Protein AF-A0A1H4KM93-F1 (afdb_monomer_lite)

Foldseek 3Di:
DFDDDDPPDLDDLVNLVVLLVCVVVDPLVVSCVVSVHDSVVSVQSNVQCVVPNSVSSTDDDPDDPDDPPDDDPVLLVQLVCCCQPLVDQLVVSQVVCVVVVRHDDSVNSCVSCVVVVSNDSCVRCVVPDDSDDDDDDDQDDWQAEKEKEKDKAFDADPVGHCVRVPPDDDDPVVVVVVVCVVVVDDRAIWIWIWIATPPPRDIDIDTDRDLALVRVLVVVVVVQVVSVVVVRNHHAEYHYPPPPNCEQSNQQAHAQALYEYAPPCNVDPARENNLYEQELYADANPPHVNHHCHNYHYDPNYYDDDPVND

Sequence (310 aa):
MLPVPHRNAPLTVEGRRRLIERCKTRPIAHVTAETGISRACASKWVNRHRRHGEPGLLDRSGAPHRQPTATLCEVVARIGELRRERRWSAARIAFELAADGVPIFRRTVTRHLAALGLNRRKFIDPIGERNREPRKIHARRPGHMVHVDVKKVGRIPDGGGRRAHGRGRGSNQAKAADRAKARGAKAGYGYLYSAVDGHTRLACTEALPDEKAETAIGFVNRAKAFFAAHGITRIERIVTDNGACYRRSFFEETNLTDVLLIDADVKLARPSFRSADLHGADLRGARLSGARLAGAKVDAKTKGLPDAAR

Structure (mmCIF, N/CA/C/O backbone):
data_AF-A0A1H4KM93-F1
#
_entry.id   AF-A0A1H4KM93-F1
#
loop_
_atom_site.group_PDB
_atom_site.id
_atom_site.type_symbol
_atom_site.label_atom_id
_atom_site.label_alt_id
_atom_site.label_comp_id
_atom_site.label_asym_id
_atom_site.label_entity_id
_atom_site.label_seq_id
_atom_site.pdbx_PDB_ins_code
_atom_site.Cartn_x
_atom_site.Cartn_y
_atom_site.Cartn_z
_atom_site.occupancy
_atom_site.B_iso_or_equiv
_atom_site.auth_seq_id
_atom_site.auth_comp_id
_atom_site.auth_asym_id
_atom_site.auth_atom_id
_atom_site.pdbx_PDB_model_num
ATOM 1 N N . MET A 1 1 ? 13.365 1.951 -29.703 1.00 39.91 1 MET A N 1
ATOM 2 C CA . MET A 1 1 ? 14.385 2.851 -29.123 1.00 39.91 1 MET A CA 1
ATOM 3 C C . MET A 1 1 ? 15.741 2.228 -29.419 1.00 39.91 1 MET A C 1
ATOM 5 O O . MET A 1 1 ? 15.994 1.134 -28.929 1.00 39.91 1 MET A O 1
ATOM 9 N N . LEU A 1 2 ? 16.535 2.821 -30.316 1.00 47.03 2 LEU A N 1
ATOM 10 C CA . LEU A 1 2 ? 17.883 2.318 -30.610 1.00 47.03 2 LEU A CA 1
ATOM 11 C C . LEU A 1 2 ? 18.746 2.463 -29.338 1.00 47.03 2 LEU A C 1
ATOM 13 O O . LEU A 1 2 ? 18.595 3.475 -28.648 1.00 47.03 2 LEU A O 1
ATOM 17 N N . PRO A 1 3 ? 19.592 1.479 -28.982 1.00 56.00 3 PRO A N 1
ATOM 18 C CA . PRO A 1 3 ? 20.485 1.593 -27.833 1.00 56.00 3 PRO A CA 1
ATOM 19 C C . PRO A 1 3 ? 21.348 2.848 -27.976 1.00 56.00 3 PRO A C 1
ATOM 21 O O . PRO A 1 3 ? 21.990 3.041 -29.006 1.00 56.00 3 PRO A O 1
ATOM 24 N N . VAL A 1 4 ? 21.346 3.717 -26.965 1.00 57.62 4 VAL A N 1
ATOM 25 C CA . VAL A 1 4 ? 22.242 4.877 -26.948 1.00 57.62 4 VAL A CA 1
ATOM 26 C C . VAL A 1 4 ? 23.624 4.355 -26.549 1.00 57.62 4 VAL A C 1
ATOM 28 O O . VAL A 1 4 ? 23.745 3.773 -25.466 1.00 57.62 4 VAL A O 1
ATOM 3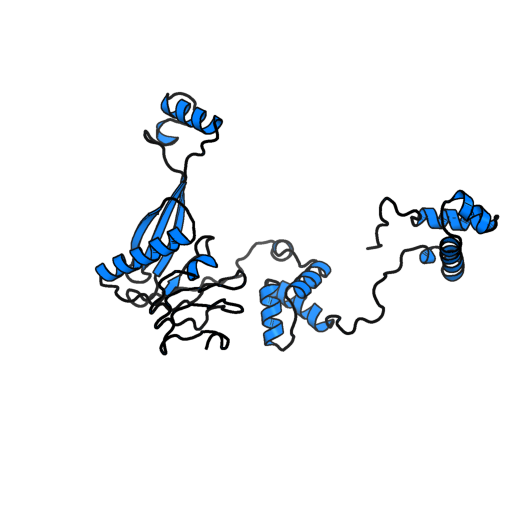1 N N . PRO A 1 5 ? 24.659 4.496 -27.395 1.00 63.53 5 PRO A N 1
ATOM 32 C CA . PRO A 1 5 ? 25.998 4.059 -27.033 1.00 63.53 5 PRO A CA 1
ATOM 33 C C . PRO A 1 5 ? 26.480 4.835 -25.800 1.00 63.53 5 PRO A C 1
ATOM 35 O O . PRO A 1 5 ? 26.224 6.031 -25.661 1.00 63.53 5 PRO A O 1
ATOM 38 N N . HIS A 1 6 ? 27.165 4.147 -24.884 1.00 63.84 6 HIS A N 1
ATOM 39 C CA . HIS A 1 6 ? 27.757 4.780 -23.704 1.00 63.84 6 HIS A CA 1
ATOM 40 C C . HIS A 1 6 ? 28.719 5.904 -24.129 1.00 63.84 6 HIS A C 1
ATOM 42 O O . HIS A 1 6 ? 29.378 5.786 -25.160 1.00 63.84 6 HIS A O 1
ATOM 48 N N . ARG A 1 7 ? 28.851 6.968 -23.325 1.00 59.00 7 ARG A N 1
ATOM 49 C CA . ARG A 1 7 ? 29.684 8.151 -23.638 1.00 59.00 7 ARG A CA 1
ATOM 50 C C . ARG A 1 7 ? 31.132 7.805 -24.020 1.00 59.00 7 ARG A C 1
ATOM 52 O O . ARG A 1 7 ? 31.731 8.497 -24.830 1.00 59.00 7 ARG A O 1
ATOM 59 N N . ASN A 1 8 ? 31.654 6.714 -23.462 1.00 62.91 8 ASN A N 1
ATOM 60 C CA . ASN A 1 8 ? 33.017 6.220 -23.694 1.00 62.91 8 ASN A CA 1
ATOM 61 C C . ASN A 1 8 ? 33.082 5.071 -24.717 1.00 62.91 8 ASN A C 1
ATOM 63 O O . ASN A 1 8 ? 34.086 4.367 -24.778 1.00 62.91 8 ASN A O 1
ATOM 67 N N . ALA A 1 9 ? 32.008 4.798 -25.464 1.00 68.94 9 ALA A N 1
ATOM 68 C CA . ALA A 1 9 ? 32.033 3.766 -26.490 1.00 68.94 9 ALA A CA 1
ATOM 69 C C . ALA A 1 9 ? 32.957 4.225 -27.637 1.00 68.94 9 ALA A C 1
ATOM 71 O O . ALA A 1 9 ? 32.645 5.222 -28.288 1.00 68.94 9 ALA A O 1
ATOM 72 N N . PRO A 1 10 ? 34.051 3.500 -27.938 1.00 68.25 10 PRO A N 1
ATOM 73 C CA . PRO A 1 10 ? 35.028 3.916 -28.952 1.00 68.25 10 PRO A CA 1
ATOM 74 C C . PRO A 1 10 ? 34.446 3.959 -30.375 1.00 68.25 10 PRO A C 1
ATOM 76 O O . PRO A 1 10 ? 35.027 4.561 -31.271 1.00 68.25 10 PRO A O 1
ATOM 79 N N . LEU A 1 11 ? 33.282 3.336 -30.595 1.00 80.56 11 LEU A N 1
ATOM 80 C CA . LEU A 1 11 ? 32.586 3.300 -31.877 1.00 80.56 11 LEU A CA 1
ATOM 81 C C . LEU A 1 11 ? 31.095 3.619 -31.719 1.00 80.56 11 LEU A C 1
ATOM 83 O O . LEU A 1 11 ? 30.268 2.719 -31.522 1.00 80.56 11 LEU A O 1
ATOM 87 N N . THR A 1 12 ? 30.751 4.897 -31.886 1.00 86.50 12 THR A N 1
ATOM 88 C CA . THR A 1 12 ? 29.385 5.332 -32.221 1.00 86.50 12 THR A CA 1
ATOM 89 C C . THR A 1 12 ? 29.011 4.873 -33.637 1.00 86.50 12 THR A C 1
ATOM 91 O O . THR A 1 12 ? 29.875 4.426 -34.392 1.00 86.50 12 THR A O 1
ATOM 94 N N . VAL A 1 13 ? 27.736 4.981 -34.028 1.00 87.81 13 VAL A N 1
ATOM 95 C CA . VAL A 1 13 ? 27.302 4.667 -35.408 1.00 87.81 13 VAL A CA 1
ATOM 96 C C . VAL A 1 13 ? 28.123 5.459 -36.432 1.00 87.81 13 VAL A C 1
ATOM 98 O O . VAL A 1 13 ? 28.647 4.885 -37.382 1.00 87.81 13 VAL A O 1
ATOM 101 N N . GLU A 1 14 ? 28.345 6.744 -36.164 1.00 87.06 14 GLU A N 1
ATOM 102 C CA . GLU A 1 14 ? 29.182 7.613 -36.994 1.00 87.06 14 GLU A CA 1
ATOM 103 C C . GLU A 1 14 ? 30.662 7.193 -36.983 1.00 87.06 14 GLU A C 1
ATOM 105 O O . GLU A 1 14 ? 31.312 7.139 -38.026 1.00 87.06 14 GLU A O 1
ATOM 110 N N . GLY A 1 15 ? 31.201 6.799 -35.824 1.00 88.88 15 GLY A N 1
ATOM 111 C CA . GLY A 1 15 ? 32.553 6.239 -3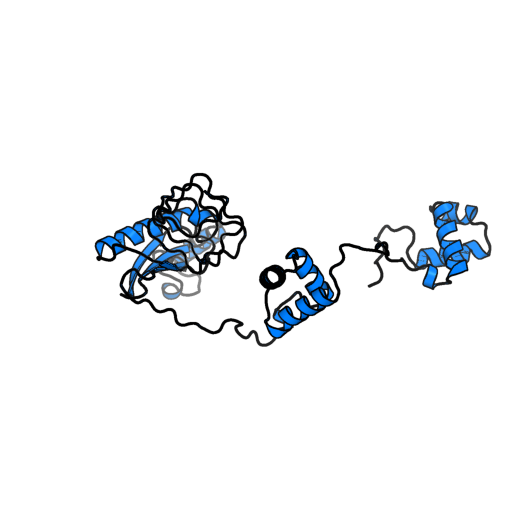5.735 1.00 88.88 15 GLY A CA 1
ATOM 112 C C . GLY A 1 15 ? 32.724 4.975 -36.585 1.00 88.88 15 GLY A C 1
ATOM 113 O O . GLY A 1 15 ? 33.750 4.800 -37.243 1.00 88.88 15 GLY A O 1
ATOM 114 N N . ARG A 1 16 ? 31.696 4.117 -36.641 1.00 91.69 16 ARG A N 1
ATOM 115 C CA . ARG A 1 16 ? 31.686 2.921 -37.500 1.00 91.69 16 ARG A CA 1
ATOM 116 C C . ARG A 1 16 ? 31.654 3.310 -38.974 1.00 91.69 16 ARG A C 1
ATOM 118 O O . ARG A 1 16 ? 32.409 2.732 -39.743 1.00 91.69 16 ARG A O 1
ATOM 125 N N . ARG A 1 17 ? 30.855 4.308 -39.363 1.00 91.81 17 ARG A N 1
ATOM 126 C CA . ARG A 1 17 ? 30.804 4.816 -40.744 1.00 91.81 17 ARG A CA 1
ATOM 127 C C . ARG A 1 17 ? 32.172 5.327 -41.206 1.00 91.81 17 ARG A C 1
ATOM 129 O O . ARG A 1 17 ? 32.672 4.899 -42.241 1.00 91.81 17 ARG A O 1
ATOM 136 N N . ARG A 1 18 ? 32.843 6.144 -40.388 1.00 91.62 18 ARG A N 1
ATOM 137 C CA . ARG A 1 18 ? 34.204 6.645 -40.670 1.00 91.62 18 ARG A CA 1
ATOM 138 C C . ARG A 1 18 ? 35.236 5.524 -40.784 1.00 91.62 18 ARG A C 1
ATOM 140 O O . ARG A 1 18 ? 36.116 5.587 -41.639 1.00 91.62 18 ARG A O 1
ATOM 147 N N . LEU A 1 19 ? 35.123 4.494 -39.944 1.00 92.38 19 LEU A N 1
ATOM 148 C CA . LEU A 1 19 ? 35.944 3.287 -40.039 1.00 92.38 19 LEU A CA 1
ATOM 149 C C . LEU A 1 19 ? 35.734 2.569 -41.383 1.00 92.38 19 LEU A C 1
ATOM 151 O O . LEU A 1 19 ? 36.715 2.156 -41.998 1.00 92.38 19 LEU A O 1
ATOM 155 N N . ILE A 1 20 ? 34.486 2.434 -41.852 1.00 93.94 20 ILE A N 1
ATOM 156 C CA . ILE A 1 20 ? 34.183 1.834 -43.161 1.00 93.94 20 ILE A CA 1
ATOM 157 C C . ILE A 1 20 ? 34.801 2.650 -44.295 1.00 93.94 20 ILE A C 1
ATOM 159 O O . ILE A 1 20 ? 35.483 2.068 -45.135 1.00 93.94 20 ILE A O 1
ATOM 163 N N . GLU A 1 21 ? 34.611 3.971 -44.300 1.00 93.62 21 GLU A N 1
ATOM 164 C CA . GLU A 1 21 ? 35.154 4.848 -45.346 1.00 93.62 21 GLU A CA 1
ATOM 165 C C . GLU A 1 21 ? 36.681 4.758 -45.436 1.00 93.62 21 GLU A C 1
ATOM 167 O O . GLU A 1 21 ? 37.228 4.569 -46.520 1.00 93.62 21 GLU A O 1
ATOM 172 N N . ARG A 1 22 ? 37.383 4.790 -44.296 1.00 92.81 22 ARG A N 1
ATOM 173 C CA . ARG A 1 22 ? 38.850 4.647 -44.263 1.00 92.81 22 ARG A CA 1
ATOM 174 C C . ARG A 1 22 ? 39.322 3.283 -44.770 1.00 92.81 22 ARG A C 1
ATOM 176 O O . ARG A 1 22 ? 40.360 3.200 -45.420 1.00 92.81 22 ARG A O 1
ATOM 183 N N . CYS A 1 23 ? 38.562 2.223 -44.502 1.00 92.50 23 CYS A N 1
ATOM 184 C CA . CYS A 1 23 ? 38.868 0.869 -44.963 1.00 92.50 23 CYS A CA 1
ATOM 185 C C . CYS A 1 23 ? 38.580 0.637 -46.461 1.00 92.50 23 CYS A C 1
ATOM 187 O O . CYS A 1 23 ? 38.871 -0.453 -46.951 1.00 92.50 23 CYS A O 1
ATOM 189 N N . LYS A 1 24 ? 38.010 1.608 -47.197 1.00 91.12 24 LYS A N 1
ATOM 190 C CA . LYS A 1 24 ? 37.830 1.497 -48.659 1.00 91.12 24 LYS A CA 1
ATOM 191 C C . LYS A 1 24 ? 39.148 1.623 -49.416 1.00 91.12 24 LYS A C 1
ATOM 193 O O . LYS A 1 24 ? 39.346 0.932 -50.406 1.00 91.12 24 LYS A O 1
ATOM 198 N N . THR A 1 25 ? 40.033 2.499 -48.949 1.00 91.31 25 THR A N 1
ATOM 199 C CA . THR A 1 25 ? 41.296 2.832 -49.628 1.00 91.31 25 THR A CA 1
ATOM 200 C C . THR A 1 25 ? 42.526 2.337 -48.874 1.00 91.31 25 THR A C 1
ATOM 202 O O . THR A 1 25 ? 43.631 2.377 -49.409 1.00 91.31 25 THR A O 1
ATOM 205 N N . ARG A 1 26 ? 42.364 1.874 -47.627 1.00 91.44 26 ARG A N 1
ATOM 206 C CA . ARG A 1 26 ? 43.472 1.491 -46.743 1.00 91.44 26 ARG A CA 1
ATOM 207 C C . ARG A 1 26 ? 43.231 0.117 -46.110 1.00 91.44 26 ARG A C 1
ATOM 209 O O . ARG A 1 26 ? 42.092 -0.197 -45.756 1.00 91.44 26 ARG A O 1
ATOM 216 N N . PRO A 1 27 ? 44.283 -0.692 -45.887 1.00 92.19 27 PRO A N 1
ATOM 217 C CA . PRO A 1 27 ? 44.156 -1.960 -45.175 1.00 92.19 27 PRO A CA 1
ATOM 218 C C . PRO A 1 27 ? 43.621 -1.782 -43.748 1.00 92.19 27 PRO A C 1
ATOM 220 O O . PRO A 1 27 ? 44.032 -0.868 -43.029 1.00 92.19 27 PRO A O 1
ATOM 223 N N . ILE A 1 28 ? 42.770 -2.715 -43.299 1.00 90.44 28 ILE A N 1
ATOM 224 C CA . ILE A 1 28 ? 42.141 -2.695 -41.961 1.00 90.44 28 ILE A CA 1
ATOM 225 C C . ILE A 1 28 ? 43.187 -2.556 -40.843 1.00 90.44 28 ILE A C 1
ATOM 227 O O . ILE A 1 28 ? 42.942 -1.845 -39.873 1.00 90.44 28 ILE A O 1
ATOM 231 N N . ALA A 1 29 ? 44.358 -3.187 -40.990 1.00 89.19 29 ALA A N 1
ATOM 232 C CA . ALA A 1 29 ? 45.438 -3.138 -40.004 1.00 89.19 29 ALA A CA 1
ATOM 233 C C . ALA A 1 29 ? 45.940 -1.706 -39.732 1.00 89.19 29 ALA A C 1
ATOM 235 O O . ALA A 1 29 ? 46.105 -1.328 -38.572 1.00 89.19 29 ALA A O 1
ATOM 236 N N . HIS A 1 30 ? 46.113 -0.893 -40.780 1.00 91.00 30 HIS A N 1
ATOM 237 C CA . HIS A 1 30 ? 46.566 0.496 -40.644 1.00 91.00 30 HIS A CA 1
ATOM 238 C C . HIS A 1 30 ? 45.493 1.356 -39.976 1.00 91.00 30 HIS A C 1
ATOM 240 O O . HIS A 1 30 ? 45.776 2.100 -39.042 1.00 91.00 30 HIS A O 1
ATOM 246 N N . VAL A 1 31 ? 44.235 1.185 -40.389 1.00 90.69 31 VAL A N 1
ATOM 247 C CA . VAL A 1 31 ? 43.116 1.936 -39.807 1.00 90.69 31 VAL A CA 1
ATOM 248 C C . VAL A 1 31 ? 42.933 1.593 -38.324 1.00 90.69 31 VAL A C 1
ATOM 250 O O . VAL A 1 31 ? 42.659 2.479 -37.516 1.00 90.69 31 VAL A O 1
ATOM 253 N N . THR A 1 32 ? 43.125 0.331 -37.928 1.00 89.94 32 THR A N 1
ATOM 254 C CA . THR A 1 32 ? 43.017 -0.094 -36.521 1.00 89.94 32 THR A CA 1
ATOM 255 C C . THR A 1 32 ? 44.126 0.456 -35.628 1.00 89.94 32 THR A C 1
ATOM 257 O O . THR A 1 32 ? 43.850 0.782 -34.475 1.00 89.94 32 THR A O 1
ATOM 260 N N . ALA A 1 33 ? 45.344 0.610 -36.159 1.00 86.12 33 ALA A N 1
ATOM 261 C CA . ALA A 1 33 ? 46.473 1.176 -35.422 1.00 86.12 33 ALA A CA 1
ATOM 262 C C . ALA A 1 33 ? 46.248 2.659 -35.074 1.00 86.12 33 ALA A C 1
ATOM 264 O O . ALA A 1 33 ? 46.569 3.088 -33.972 1.00 86.12 33 ALA A O 1
ATOM 265 N N . GLU A 1 34 ? 45.622 3.422 -35.974 1.00 86.19 34 GLU A N 1
ATOM 266 C CA . GLU A 1 34 ? 45.324 4.850 -35.769 1.00 86.19 34 GLU A CA 1
ATOM 267 C C . GLU A 1 34 ? 44.100 5.108 -34.887 1.00 86.19 34 GLU A C 1
ATOM 269 O O . GLU A 1 34 ? 43.996 6.147 -34.242 1.00 86.19 34 GLU A O 1
ATOM 274 N N . THR A 1 35 ? 43.125 4.197 -34.910 1.00 81.00 35 THR A N 1
ATOM 275 C CA . THR A 1 35 ? 41.808 4.414 -34.286 1.00 81.00 35 THR A CA 1
ATOM 276 C C . THR A 1 35 ? 41.668 3.771 -32.908 1.00 81.00 35 THR A C 1
ATOM 278 O O . THR A 1 35 ? 40.629 3.933 -32.272 1.00 81.00 35 THR A O 1
ATOM 281 N N . GLY A 1 36 ? 42.691 3.051 -32.433 1.00 84.62 36 GLY A N 1
ATOM 282 C CA . GLY A 1 36 ? 42.690 2.425 -31.106 1.00 84.62 36 GLY A CA 1
ATOM 283 C C . GLY A 1 36 ? 41.677 1.281 -30.961 1.00 84.62 36 GLY A C 1
ATOM 284 O O . GLY A 1 36 ? 41.192 1.014 -29.863 1.00 84.62 36 GLY A O 1
ATOM 285 N N . ILE A 1 37 ? 41.318 0.615 -32.064 1.00 88.12 37 ILE A N 1
ATOM 286 C CA . ILE A 1 37 ? 40.313 -0.459 -32.101 1.00 88.12 37 ILE A CA 1
ATOM 287 C C . ILE A 1 37 ? 40.981 -1.769 -32.517 1.00 88.12 37 ILE A C 1
ATOM 289 O O . ILE A 1 37 ? 41.842 -1.790 -33.389 1.00 88.12 37 ILE A O 1
ATOM 293 N N . SER A 1 38 ? 40.558 -2.899 -31.946 1.00 90.25 38 SER A N 1
ATOM 294 C CA . SER A 1 38 ? 41.105 -4.202 -32.335 1.00 90.25 38 SER A CA 1
ATOM 295 C C . SER A 1 38 ? 40.767 -4.577 -33.787 1.00 90.25 38 SER A C 1
ATOM 297 O O . SER A 1 38 ? 39.662 -4.324 -34.280 1.00 90.25 38 SER A O 1
ATOM 299 N N . ARG A 1 39 ? 41.690 -5.280 -34.461 1.00 92.00 39 ARG A N 1
ATOM 300 C CA . ARG A 1 39 ? 41.488 -5.807 -35.828 1.00 92.00 39 ARG A CA 1
ATOM 301 C C . ARG A 1 39 ? 40.222 -6.656 -35.961 1.00 92.00 39 ARG A C 1
ATOM 303 O O . ARG A 1 39 ? 39.494 -6.521 -36.942 1.00 92.00 39 ARG A O 1
ATOM 310 N N . ALA A 1 40 ? 39.922 -7.482 -34.958 1.00 92.62 40 ALA A N 1
ATOM 311 C CA . ALA A 1 40 ? 38.713 -8.302 -34.926 1.00 92.62 40 ALA A CA 1
ATOM 312 C C . ALA A 1 40 ? 37.430 -7.451 -34.879 1.00 92.62 40 ALA A C 1
ATOM 314 O O . ALA A 1 40 ? 36.470 -7.734 -35.598 1.00 92.62 40 ALA A O 1
ATOM 315 N N . CYS A 1 41 ? 37.421 -6.376 -34.083 1.00 90.62 41 CYS A N 1
ATOM 316 C CA . CYS A 1 41 ? 36.289 -5.453 -34.009 1.00 90.62 41 CYS A CA 1
ATOM 317 C C . CYS A 1 41 ? 36.088 -4.708 -35.337 1.00 90.62 41 CYS A C 1
ATOM 319 O O . CYS A 1 41 ? 34.964 -4.641 -35.838 1.00 90.62 41 CYS A O 1
ATOM 321 N N . ALA A 1 42 ? 37.168 -4.221 -35.957 1.00 92.12 42 ALA A N 1
ATOM 322 C CA . ALA A 1 42 ? 37.079 -3.558 -37.255 1.00 92.12 42 ALA A CA 1
ATOM 323 C C . ALA A 1 42 ? 36.602 -4.505 -38.366 1.00 92.12 42 ALA A C 1
ATOM 325 O O . ALA A 1 42 ? 35.676 -4.171 -39.104 1.00 92.12 42 ALA A O 1
ATOM 326 N N . SER A 1 43 ? 37.154 -5.720 -38.426 1.00 94.25 43 SER A N 1
ATOM 327 C CA . SER A 1 43 ? 36.730 -6.760 -39.371 1.00 94.25 43 SER A CA 1
ATOM 328 C C . SER A 1 43 ? 35.244 -7.105 -39.221 1.00 94.25 43 SER A C 1
ATOM 330 O O . SER A 1 43 ? 34.516 -7.166 -40.214 1.00 94.25 43 SER A O 1
ATOM 332 N N . LYS A 1 44 ? 34.745 -7.236 -37.981 1.00 93.44 44 LYS A N 1
ATOM 333 C CA . LYS A 1 44 ? 33.315 -7.445 -37.700 1.00 93.44 44 LYS A CA 1
ATOM 334 C C . LYS A 1 44 ? 32.449 -6.357 -38.337 1.00 93.44 44 LYS A C 1
ATOM 336 O O . LYS A 1 44 ? 31.467 -6.686 -39.000 1.00 93.44 44 LYS A O 1
ATOM 341 N N . TRP A 1 45 ? 32.783 -5.082 -38.138 1.00 93.50 45 TRP A N 1
ATOM 342 C CA . TRP A 1 45 ? 31.986 -3.970 -38.666 1.00 93.50 45 TRP A CA 1
ATOM 343 C C . TRP A 1 45 ? 32.085 -3.844 -40.186 1.00 93.50 45 TRP A C 1
ATOM 345 O O . TRP A 1 45 ? 31.050 -3.684 -40.831 1.00 93.50 45 TRP A O 1
ATOM 355 N N . VAL A 1 46 ? 33.277 -4.016 -40.766 1.00 93.81 46 VAL A N 1
ATOM 356 C CA . VAL A 1 46 ? 33.477 -4.022 -42.226 1.00 93.81 46 VAL A CA 1
ATOM 357 C C . VAL A 1 46 ? 32.670 -5.132 -42.892 1.00 93.81 46 VAL A C 1
ATOM 359 O O . VAL A 1 46 ? 31.913 -4.867 -43.824 1.00 93.81 46 VAL A O 1
ATOM 362 N N . ASN A 1 47 ? 32.749 -6.362 -42.384 1.00 94.31 47 ASN A N 1
ATOM 363 C CA . ASN A 1 47 ? 31.987 -7.484 -42.934 1.00 94.31 47 ASN A CA 1
ATOM 364 C C . ASN A 1 47 ? 30.477 -7.293 -42.773 1.00 94.31 47 ASN A C 1
ATOM 366 O O . ASN A 1 47 ? 29.700 -7.656 -43.655 1.00 94.31 47 ASN A O 1
ATOM 370 N N . ARG A 1 48 ? 30.042 -6.692 -41.663 1.00 93.44 48 ARG A N 1
ATOM 371 C CA . ARG A 1 48 ? 28.627 -6.411 -41.422 1.00 93.44 48 ARG A CA 1
ATOM 372 C C . ARG A 1 48 ? 28.086 -5.322 -42.347 1.00 93.44 48 ARG A C 1
ATOM 374 O O . ARG A 1 48 ? 26.974 -5.482 -42.840 1.00 93.44 48 ARG A O 1
ATOM 381 N N . HIS A 1 49 ? 28.869 -4.277 -42.619 1.00 94.25 49 HIS A N 1
ATOM 382 C CA . HIS A 1 49 ? 28.536 -3.262 -43.618 1.00 94.25 49 HIS A CA 1
ATOM 383 C C . HIS A 1 49 ? 28.489 -3.860 -45.028 1.00 94.25 49 HIS A C 1
ATOM 385 O O . HIS A 1 49 ? 27.526 -3.645 -45.748 1.00 94.25 49 HIS A O 1
ATOM 391 N N . ARG A 1 50 ? 29.465 -4.697 -45.407 1.00 93.81 50 ARG A N 1
ATOM 392 C CA . ARG A 1 50 ? 29.453 -5.392 -46.709 1.00 93.81 50 ARG A CA 1
ATOM 393 C C . ARG A 1 50 ? 28.189 -6.231 -46.923 1.00 93.81 50 ARG A C 1
ATOM 395 O O . ARG A 1 50 ? 27.678 -6.277 -48.030 1.00 93.81 50 ARG A O 1
ATOM 402 N N . ARG A 1 51 ? 27.676 -6.880 -45.870 1.00 95.50 51 ARG A N 1
ATOM 403 C CA . ARG A 1 51 ? 26.473 -7.730 -45.946 1.00 95.50 51 ARG A CA 1
ATOM 404 C C . ARG A 1 51 ? 25.148 -6.969 -45.873 1.00 95.50 51 ARG A C 1
ATOM 406 O O . ARG A 1 51 ? 24.144 -7.485 -46.346 1.00 95.50 51 ARG A O 1
ATOM 413 N N . HIS A 1 52 ? 25.106 -5.818 -45.204 1.00 93.62 52 HIS A N 1
ATOM 414 C CA . HIS A 1 52 ? 23.841 -5.172 -44.823 1.00 93.62 52 HIS A CA 1
ATOM 415 C C . HIS A 1 52 ? 23.805 -3.653 -45.051 1.00 93.62 52 HIS A C 1
ATOM 417 O O . HIS A 1 52 ? 22.850 -3.012 -44.620 1.00 93.62 52 HIS A O 1
ATOM 423 N N . GLY A 1 53 ? 24.836 -3.069 -45.662 1.00 92.44 53 GLY A N 1
ATOM 424 C CA . GLY A 1 53 ? 24.985 -1.626 -45.855 1.00 92.44 53 GLY A CA 1
ATOM 425 C C . GLY A 1 53 ? 25.001 -0.831 -44.545 1.00 92.44 53 GLY A C 1
ATOM 426 O O . GLY A 1 53 ? 25.352 -1.346 -43.478 1.00 92.44 53 GLY A O 1
ATOM 427 N N . GLU A 1 54 ? 24.569 0.427 -44.626 1.00 90.19 54 GLU A N 1
ATOM 428 C CA . GLU A 1 54 ? 24.407 1.346 -43.489 1.00 90.19 54 GLU A CA 1
ATOM 429 C C . GLU A 1 54 ? 23.551 0.769 -42.336 1.00 90.19 54 GLU A C 1
ATOM 431 O O . GLU A 1 54 ? 23.983 0.857 -41.182 1.00 90.19 54 GLU A O 1
ATOM 436 N N . PRO A 1 55 ? 22.415 0.067 -42.573 1.00 90.19 55 PRO A N 1
ATOM 437 C CA . PRO A 1 55 ? 21.672 -0.617 -41.504 1.00 90.19 55 PRO A CA 1
ATOM 438 C C . PRO A 1 55 ? 22.506 -1.627 -40.700 1.00 90.19 55 PRO A C 1
ATOM 440 O O . PRO A 1 55 ? 22.235 -1.890 -39.525 1.00 90.19 55 PRO A O 1
ATOM 443 N N . GLY A 1 56 ? 23.553 -2.191 -41.310 1.00 88.50 56 GLY A N 1
ATOM 444 C CA . GLY A 1 56 ? 24.502 -3.084 -40.653 1.00 88.50 56 GLY A CA 1
ATOM 445 C C . GLY A 1 56 ? 25.302 -2.426 -39.527 1.00 88.50 56 GLY A C 1
ATOM 446 O O . GLY A 1 56 ? 25.765 -3.133 -38.628 1.00 88.50 56 GLY A O 1
ATOM 447 N N . LEU A 1 57 ? 25.440 -1.099 -39.537 1.00 90.50 57 LEU A N 1
ATOM 448 C CA . LEU A 1 57 ? 26.208 -0.341 -38.547 1.00 90.50 57 LEU A CA 1
ATOM 449 C C . LEU A 1 57 ? 25.425 -0.054 -37.264 1.00 90.50 57 LEU A C 1
ATOM 451 O O . LEU A 1 57 ? 26.032 0.299 -36.252 1.00 90.50 57 LEU A O 1
ATOM 455 N N . LEU A 1 58 ? 24.105 -0.254 -37.267 1.00 89.12 58 LEU A N 1
ATOM 456 C CA . LEU A 1 58 ? 23.267 -0.095 -36.082 1.00 89.12 58 LEU A CA 1
ATOM 457 C C . LEU A 1 58 ? 23.496 -1.230 -35.073 1.00 89.12 58 LEU A C 1
ATOM 459 O O . LEU A 1 58 ? 23.774 -2.389 -35.423 1.00 89.12 58 LEU A O 1
ATOM 463 N N . ASP A 1 59 ? 23.355 -0.909 -33.789 1.00 83.00 59 ASP A N 1
ATOM 464 C CA . ASP A 1 59 ? 23.343 -1.929 -32.745 1.00 83.00 59 ASP A CA 1
ATOM 465 C C . ASP A 1 59 ? 22.119 -2.830 -32.917 1.00 83.00 59 ASP A C 1
ATOM 467 O O . ASP A 1 59 ? 20.981 -2.373 -33.013 1.00 83.00 59 ASP A O 1
ATOM 471 N N . ARG A 1 60 ? 22.372 -4.139 -32.983 1.00 80.12 60 ARG A N 1
ATOM 472 C CA . ARG A 1 60 ? 21.316 -5.146 -32.890 1.00 80.12 60 ARG A CA 1
ATOM 473 C C . ARG A 1 60 ? 20.981 -5.341 -31.422 1.00 80.12 60 ARG A C 1
ATOM 475 O O . ARG A 1 60 ? 21.855 -5.238 -30.562 1.00 80.12 60 ARG A O 1
ATOM 482 N N . SER A 1 61 ? 19.723 -5.663 -31.150 1.00 74.75 61 SER A N 1
ATOM 483 C CA . SER A 1 61 ? 19.334 -6.125 -29.825 1.00 74.75 61 SER A CA 1
ATOM 484 C C . SER A 1 61 ? 20.180 -7.343 -29.448 1.00 74.75 61 SER A C 1
ATOM 486 O O . SER A 1 61 ? 20.262 -8.296 -30.218 1.00 74.75 61 SER A O 1
ATOM 488 N N . GLY A 1 62 ? 20.801 -7.311 -28.269 1.00 74.12 62 GLY A N 1
ATOM 489 C CA . GLY A 1 62 ? 21.426 -8.490 -27.665 1.00 74.12 62 GLY A CA 1
ATOM 490 C C . GLY A 1 62 ? 20.407 -9.439 -27.027 1.00 74.12 62 GLY A C 1
ATOM 491 O O . GLY A 1 62 ? 20.799 -10.379 -26.343 1.00 74.12 62 GLY A O 1
ATOM 492 N N . ALA A 1 63 ? 19.104 -9.173 -27.184 1.00 76.88 63 ALA A N 1
ATOM 493 C CA . ALA A 1 63 ? 18.069 -10.034 -26.641 1.00 76.88 63 ALA A CA 1
ATOM 494 C C . ALA A 1 63 ? 18.109 -11.414 -27.327 1.00 76.88 63 ALA A C 1
ATOM 496 O O . ALA A 1 63 ? 18.186 -11.477 -28.555 1.00 76.88 63 ALA A O 1
ATOM 497 N N . PRO A 1 64 ? 18.017 -12.511 -26.557 1.00 80.62 64 PRO A N 1
ATOM 498 C CA . PRO A 1 64 ? 17.902 -13.854 -27.109 1.00 80.62 64 PRO A CA 1
ATOM 499 C C . PRO A 1 64 ? 16.757 -13.955 -28.122 1.00 80.62 64 PRO A C 1
ATOM 501 O O . PRO A 1 64 ? 15.654 -13.484 -27.843 1.00 80.62 64 PRO A O 1
ATOM 504 N N . HIS A 1 65 ? 17.000 -14.621 -29.256 1.00 77.12 65 HIS A N 1
ATOM 505 C CA . HIS A 1 65 ? 15.971 -14.889 -30.272 1.00 77.12 65 HIS A CA 1
ATOM 506 C C . HIS A 1 65 ? 14.813 -15.740 -29.732 1.00 77.12 65 HIS A C 1
ATOM 508 O O . HIS A 1 65 ? 13.685 -15.608 -30.198 1.00 77.12 65 HIS A O 1
ATOM 514 N N . ARG A 1 66 ? 15.078 -16.595 -28.736 1.00 77.94 66 ARG A N 1
ATOM 515 C CA . ARG A 1 66 ? 14.077 -17.432 -28.072 1.00 77.94 66 ARG A CA 1
ATOM 516 C C . ARG A 1 66 ? 14.113 -17.176 -26.570 1.00 77.94 66 ARG A C 1
ATOM 518 O O . ARG A 1 66 ? 15.165 -17.283 -25.946 1.00 77.94 66 ARG A O 1
ATOM 525 N N . GLN A 1 67 ? 12.958 -16.856 -25.996 1.00 80.94 67 GLN A N 1
ATOM 526 C CA . GLN A 1 67 ? 12.776 -16.667 -24.556 1.00 80.94 67 GLN A CA 1
ATOM 527 C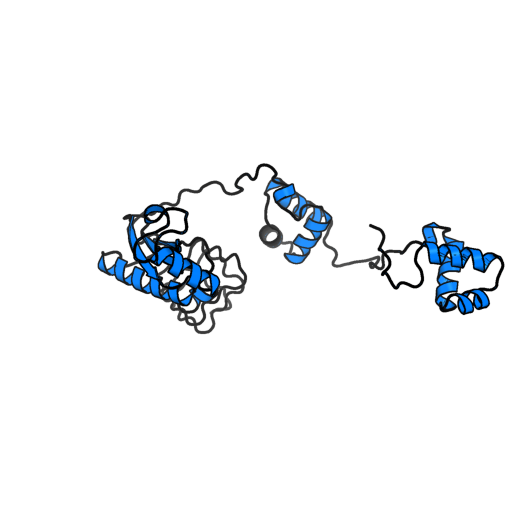 C . GLN A 1 67 ? 11.619 -17.558 -24.089 1.00 80.94 67 GLN A C 1
ATOM 529 O O . GLN A 1 67 ? 10.477 -17.109 -24.091 1.00 80.94 67 GLN A O 1
ATOM 534 N N . PRO A 1 68 ? 11.883 -18.824 -23.711 1.00 81.00 68 PRO A N 1
ATOM 535 C CA . PRO A 1 68 ? 10.834 -19.772 -23.315 1.00 81.00 68 PRO A CA 1
ATOM 536 C C . PRO A 1 68 ? 9.996 -19.301 -22.120 1.00 81.00 68 PRO A C 1
ATOM 538 O O . PRO A 1 68 ? 8.840 -19.670 -21.988 1.00 81.00 68 PRO A O 1
ATOM 541 N N . THR A 1 69 ? 10.573 -18.459 -21.260 1.00 82.31 69 THR A N 1
ATOM 542 C CA . THR A 1 69 ? 9.917 -17.877 -20.080 1.00 82.31 69 THR A CA 1
ATOM 543 C C . THR A 1 69 ? 9.291 -16.506 -20.353 1.00 82.31 69 THR A C 1
ATOM 545 O O . THR A 1 69 ? 8.903 -15.799 -19.416 1.00 82.31 69 THR A O 1
ATOM 548 N N . ALA A 1 70 ? 9.215 -16.085 -21.621 1.00 86.31 70 ALA A N 1
ATOM 549 C CA . ALA A 1 70 ? 8.517 -14.865 -21.986 1.00 86.31 70 ALA A CA 1
ATOM 550 C C . ALA A 1 70 ? 7.034 -14.987 -21.629 1.00 86.31 70 ALA A C 1
ATOM 552 O O . ALA A 1 70 ? 6.397 -16.017 -21.833 1.00 86.31 70 ALA A O 1
ATOM 553 N N . THR A 1 71 ? 6.478 -13.909 -21.084 1.00 90.44 71 THR A N 1
ATOM 554 C CA . THR A 1 71 ? 5.042 -13.836 -20.825 1.00 90.44 71 THR A CA 1
ATOM 555 C C . THR A 1 71 ? 4.295 -13.910 -22.152 1.00 90.44 71 THR A C 1
ATOM 557 O O . THR A 1 71 ? 4.600 -13.131 -23.056 1.00 90.44 71 THR A O 1
ATOM 560 N N . LEU A 1 72 ? 3.323 -14.820 -22.244 1.00 92.12 72 LEU A N 1
ATOM 561 C CA . LEU A 1 72 ? 2.467 -14.971 -23.418 1.00 92.12 72 LEU A CA 1
ATOM 562 C C . LEU A 1 72 ? 1.788 -13.641 -23.769 1.00 92.12 72 LEU A C 1
ATOM 564 O O . LEU A 1 72 ? 1.407 -12.874 -22.879 1.00 92.12 72 LEU A O 1
ATOM 568 N N . CYS A 1 73 ? 1.633 -13.366 -25.065 1.00 92.19 73 CYS A N 1
ATOM 569 C CA . CYS A 1 73 ? 1.039 -12.121 -25.559 1.00 92.19 73 CYS A CA 1
ATOM 570 C C . CYS A 1 73 ? -0.382 -11.902 -25.017 1.00 92.19 73 CYS A C 1
ATOM 572 O O . CYS A 1 73 ? -0.718 -10.784 -24.635 1.00 92.19 73 CYS A O 1
ATOM 574 N N . GLU A 1 74 ? -1.159 -12.975 -24.889 1.00 94.94 74 GLU A N 1
ATOM 575 C CA . GLU A 1 74 ? -2.509 -12.996 -24.316 1.00 94.94 74 GLU A CA 1
ATOM 576 C C . GLU A 1 74 ? -2.524 -12.465 -22.877 1.00 94.94 74 GLU A C 1
ATOM 578 O O . GLU A 1 74 ? -3.303 -11.582 -22.524 1.00 94.94 74 GLU A O 1
ATOM 583 N N . VAL A 1 75 ? -1.578 -12.922 -22.052 1.00 95.69 75 VAL A N 1
ATOM 584 C CA . VAL A 1 75 ? -1.431 -12.461 -20.666 1.00 95.69 75 VAL A CA 1
ATOM 585 C C . VAL A 1 75 ? -1.033 -10.983 -20.630 1.00 95.69 75 VAL A C 1
ATOM 587 O O . VAL A 1 75 ? -1.514 -10.229 -19.786 1.00 95.69 75 VAL A O 1
ATOM 590 N N . VAL A 1 76 ? -0.179 -10.529 -21.554 1.00 96.62 76 VAL A N 1
ATOM 591 C CA . VAL A 1 76 ? 0.190 -9.106 -21.663 1.00 96.62 76 VAL A CA 1
ATOM 592 C C . VAL A 1 76 ? -1.012 -8.245 -22.066 1.00 96.62 76 VAL A C 1
ATOM 594 O O . VAL A 1 76 ? -1.209 -7.177 -21.479 1.00 96.62 76 VAL A O 1
ATOM 597 N N . ALA A 1 77 ? -1.835 -8.711 -23.009 1.00 96.19 77 ALA A N 1
ATOM 598 C CA . ALA A 1 77 ? -3.074 -8.045 -23.402 1.00 96.19 77 ALA A CA 1
ATOM 599 C C . ALA A 1 77 ? -4.032 -7.935 -22.208 1.00 96.19 77 ALA A C 1
ATOM 601 O O . ALA A 1 77 ? -4.463 -6.830 -21.864 1.00 96.19 77 ALA A O 1
ATOM 602 N N . ARG A 1 78 ? -4.225 -9.040 -21.477 1.00 96.50 78 ARG A N 1
ATOM 603 C CA . ARG A 1 78 ? -5.061 -9.091 -20.273 1.00 96.50 78 ARG A CA 1
ATOM 604 C C . ARG A 1 78 ? -4.590 -8.137 -19.175 1.00 96.50 78 ARG A C 1
ATOM 606 O O . ARG A 1 78 ? -5.399 -7.448 -18.555 1.00 96.50 78 ARG A O 1
ATOM 613 N N . ILE A 1 79 ? -3.277 -8.031 -18.948 1.00 96.25 79 ILE A N 1
ATOM 614 C CA . ILE A 1 79 ? -2.694 -7.032 -18.032 1.00 96.25 79 ILE A CA 1
ATOM 615 C C . ILE A 1 79 ? -3.102 -5.610 -18.448 1.00 96.25 79 ILE A C 1
ATOM 617 O O . ILE A 1 79 ? -3.431 -4.784 -17.591 1.00 96.25 79 ILE A O 1
ATOM 621 N N . GLY A 1 80 ? -3.063 -5.316 -19.750 1.00 94.88 80 GLY A N 1
ATOM 622 C CA . GLY A 1 80 ? -3.467 -4.029 -20.311 1.00 94.88 80 GLY A CA 1
ATOM 623 C C . GLY A 1 80 ? -4.956 -3.735 -20.120 1.00 94.88 80 GLY A C 1
ATOM 624 O O . GLY A 1 80 ? -5.296 -2.636 -19.680 1.00 94.88 80 GLY A O 1
ATOM 625 N N . GLU A 1 81 ? -5.828 -4.705 -20.396 1.00 94.25 81 GLU A N 1
ATOM 626 C CA . GLU A 1 81 ? -7.284 -4.613 -20.192 1.00 94.25 81 GLU A CA 1
ATOM 627 C C . GLU A 1 81 ? -7.632 -4.313 -18.734 1.00 94.25 81 GLU A C 1
ATOM 629 O O . GLU A 1 81 ? -8.229 -3.279 -18.430 1.00 94.25 81 GLU A O 1
ATOM 634 N N . LEU A 1 82 ? -7.160 -5.153 -17.804 1.00 92.44 82 LEU A N 1
ATOM 635 C CA . LEU A 1 82 ? -7.412 -4.990 -16.368 1.00 92.44 82 LEU A CA 1
ATOM 636 C C . LEU A 1 82 ? -6.929 -3.627 -15.859 1.00 92.44 82 LEU A C 1
ATOM 638 O O . LEU A 1 82 ? -7.523 -3.021 -14.960 1.00 92.44 82 LEU A O 1
ATOM 642 N N . ARG A 1 83 ? -5.840 -3.115 -16.437 1.00 92.62 83 ARG A N 1
ATOM 643 C CA . ARG A 1 83 ? -5.323 -1.797 -16.093 1.00 92.62 83 ARG A CA 1
ATOM 644 C C . ARG A 1 83 ? -6.184 -0.658 -16.635 1.00 92.62 83 ARG A C 1
ATOM 646 O O . ARG A 1 83 ? -6.332 0.327 -15.915 1.00 92.62 83 ARG A O 1
ATOM 653 N N . ARG A 1 84 ? -6.709 -0.750 -17.857 1.00 89.38 84 ARG A N 1
ATOM 654 C CA . ARG A 1 84 ? -7.526 0.311 -18.467 1.00 89.38 84 ARG A CA 1
ATOM 655 C C . ARG A 1 84 ? -8.947 0.320 -17.912 1.00 89.38 84 ARG A C 1
ATOM 657 O O . ARG A 1 84 ? -9.398 1.354 -17.436 1.00 89.38 84 ARG A O 1
ATOM 664 N N . GLU A 1 85 ? -9.607 -0.832 -17.884 1.00 87.81 85 GLU A N 1
ATOM 665 C CA . GLU A 1 85 ? -11.022 -0.922 -17.514 1.00 87.81 85 GLU A CA 1
ATOM 666 C C . GLU A 1 85 ? -11.241 -0.854 -16.004 1.00 87.81 85 GLU A C 1
ATOM 668 O O . GLU A 1 85 ? -12.108 -0.135 -15.514 1.00 87.81 85 GLU A O 1
ATOM 673 N N . ARG A 1 86 ? -10.451 -1.617 -15.238 1.00 85.06 86 ARG A N 1
ATOM 674 C CA . ARG A 1 86 ? -10.622 -1.722 -13.780 1.00 85.06 86 ARG A CA 1
ATOM 675 C C . ARG A 1 86 ? -9.701 -0.784 -13.007 1.00 85.06 86 ARG A C 1
ATOM 677 O O . ARG A 1 86 ? -9.827 -0.658 -11.787 1.00 85.06 86 ARG A O 1
ATOM 684 N N . ARG A 1 87 ? -8.744 -0.134 -13.687 1.00 85.44 87 ARG A N 1
ATOM 685 C CA . ARG A 1 87 ? -7.763 0.791 -13.085 1.00 85.44 87 ARG A CA 1
ATOM 686 C C . ARG A 1 87 ? -6.982 0.143 -11.929 1.00 85.44 87 ARG A C 1
ATOM 688 O O . ARG A 1 87 ? -6.538 0.816 -10.992 1.00 85.44 87 ARG A O 1
ATOM 695 N N . TRP A 1 88 ? -6.809 -1.179 -11.983 1.00 86.62 88 TRP A N 1
ATOM 696 C CA . TRP A 1 88 ? -6.181 -1.970 -10.927 1.00 86.62 88 TRP A CA 1
ATOM 697 C C . TRP A 1 88 ? -4.668 -1.750 -10.850 1.00 86.62 88 TRP A C 1
ATOM 699 O O . TRP A 1 88 ? -4.006 -1.375 -11.820 1.00 86.62 88 TRP A O 1
ATOM 709 N N . SER A 1 89 ? -4.103 -1.934 -9.655 1.00 86.75 89 SER A N 1
ATOM 710 C CA . SER A 1 89 ? -2.655 -1.861 -9.435 1.00 86.75 89 SER A CA 1
ATOM 711 C C . SER A 1 89 ? -1.961 -3.124 -9.951 1.00 86.75 89 SER A C 1
ATOM 713 O O . SER A 1 89 ? -2.578 -4.181 -10.030 1.00 86.75 89 SER A O 1
ATOM 715 N N . ALA A 1 90 ? -0.653 -3.050 -10.216 1.00 87.81 90 ALA A N 1
ATOM 716 C CA . ALA A 1 90 ? 0.130 -4.224 -10.619 1.00 87.81 90 ALA A CA 1
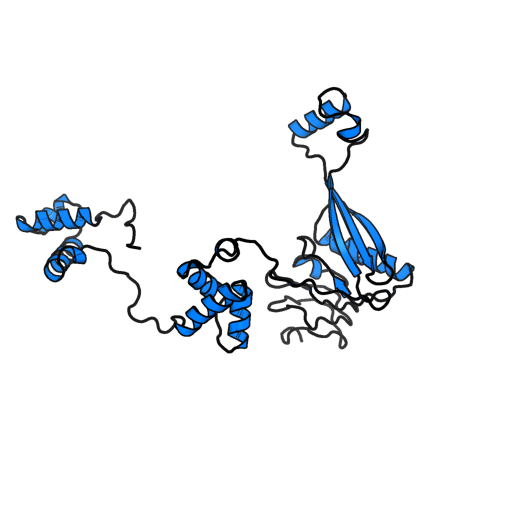ATOM 717 C C . ALA A 1 90 ? 0.046 -5.382 -9.605 1.00 87.81 90 ALA A C 1
ATOM 719 O O . ALA A 1 90 ? 0.113 -6.541 -9.992 1.00 87.81 90 ALA A O 1
ATOM 720 N N . ALA A 1 91 ? -0.106 -5.069 -8.312 1.00 85.62 91 ALA A N 1
ATOM 721 C CA . ALA A 1 91 ? -0.288 -6.078 -7.271 1.00 85.62 91 ALA A CA 1
ATOM 722 C C . ALA A 1 91 ? -1.656 -6.766 -7.376 1.00 85.62 91 ALA A C 1
ATOM 724 O O . ALA A 1 91 ? -1.724 -7.985 -7.283 1.00 85.62 91 ALA A O 1
ATOM 725 N N . ARG A 1 92 ? -2.731 -5.998 -7.612 1.00 85.38 92 ARG A N 1
ATOM 726 C CA . ARG A 1 92 ? -4.073 -6.560 -7.805 1.00 85.38 92 ARG A CA 1
ATOM 727 C C . ARG A 1 92 ? -4.148 -7.383 -9.089 1.00 85.38 92 ARG A C 1
ATOM 729 O O . ARG A 1 92 ? -4.658 -8.484 -9.041 1.00 85.38 92 ARG A O 1
ATOM 736 N N . ILE A 1 93 ? -3.584 -6.889 -10.189 1.00 87.81 93 ILE A N 1
ATOM 737 C CA . ILE A 1 93 ? -3.537 -7.622 -11.463 1.00 87.81 93 ILE A CA 1
ATOM 738 C C . ILE A 1 93 ? -2.792 -8.953 -11.303 1.00 87.81 93 ILE A C 1
ATOM 740 O O . ILE A 1 93 ? -3.294 -9.977 -11.739 1.00 87.81 93 ILE A O 1
ATOM 744 N N . ALA A 1 94 ? -1.629 -8.960 -10.641 1.00 87.25 94 ALA A N 1
ATOM 745 C CA . ALA A 1 94 ? -0.888 -10.198 -10.391 1.00 87.25 94 ALA A CA 1
ATOM 746 C C . ALA A 1 94 ? -1.679 -11.200 -9.531 1.00 87.25 94 ALA A C 1
ATOM 748 O O . ALA A 1 94 ? -1.625 -12.394 -9.794 1.00 87.25 94 ALA A O 1
ATOM 749 N N . PHE A 1 95 ? -2.408 -10.713 -8.521 1.00 83.31 95 PHE A N 1
ATOM 750 C CA . PHE A 1 95 ? -3.269 -11.548 -7.683 1.00 83.31 95 PHE A CA 1
ATOM 751 C C . PHE A 1 95 ? -4.408 -12.188 -8.487 1.00 83.31 95 PHE A C 1
ATOM 753 O O . PHE A 1 95 ? -4.642 -13.379 -8.353 1.00 83.31 95 PHE A O 1
ATOM 760 N N . GLU A 1 96 ? -5.087 -11.407 -9.326 1.00 87.25 96 GLU A N 1
ATOM 761 C CA . GLU A 1 96 ? -6.225 -11.888 -10.121 1.00 87.25 96 GLU A CA 1
ATOM 762 C C . GLU A 1 96 ? -5.778 -12.890 -11.182 1.00 87.25 96 GLU A C 1
ATOM 764 O O . GLU A 1 96 ? -6.334 -13.973 -11.269 1.00 87.25 96 GLU A O 1
ATOM 769 N N . LEU A 1 97 ? -4.685 -12.598 -11.894 1.00 86.62 97 LEU A N 1
ATOM 770 C CA . LEU A 1 97 ? -4.113 -13.549 -12.849 1.00 86.62 97 LEU A CA 1
ATOM 771 C C . LEU A 1 97 ? -3.690 -14.859 -12.174 1.00 86.62 97 LEU A C 1
ATOM 773 O O . LEU A 1 97 ? -3.893 -15.923 -12.744 1.00 86.62 97 LEU A O 1
ATOM 777 N N . ALA A 1 98 ? -3.142 -14.802 -10.957 1.00 87.12 98 ALA A N 1
ATOM 778 C CA . ALA A 1 98 ? -2.799 -16.008 -10.209 1.00 87.12 98 ALA A CA 1
ATOM 779 C C . ALA A 1 98 ? -4.042 -16.816 -9.793 1.00 87.12 98 ALA A C 1
ATOM 781 O O . ALA A 1 98 ? -3.980 -18.042 -9.802 1.00 87.12 98 ALA A O 1
ATOM 782 N N . ALA A 1 99 ? -5.150 -16.148 -9.451 1.00 81.50 99 ALA A N 1
ATOM 783 C CA . ALA A 1 99 ? -6.426 -16.807 -9.167 1.00 81.50 99 ALA A CA 1
ATOM 784 C C . ALA A 1 99 ? -7.006 -17.495 -10.416 1.00 81.50 99 ALA A C 1
ATOM 786 O O . ALA A 1 99 ? -7.546 -18.590 -10.306 1.00 81.50 99 ALA A O 1
ATOM 787 N N . ASP A 1 100 ? -6.788 -16.909 -11.595 1.00 89.06 100 ASP A N 1
ATOM 788 C CA . ASP A 1 100 ? -7.165 -17.470 -12.900 1.00 89.06 100 ASP A CA 1
ATOM 789 C C . ASP A 1 100 ? -6.162 -18.532 -13.418 1.00 89.06 100 ASP A C 1
ATOM 791 O O . ASP A 1 100 ? -6.194 -18.915 -14.587 1.00 89.06 100 ASP A O 1
ATOM 795 N N . GLY A 1 101 ? -5.229 -19.003 -12.579 1.00 89.75 101 GLY A N 1
ATOM 796 C CA . GLY A 1 101 ? -4.264 -20.051 -12.937 1.00 89.75 101 GLY A CA 1
ATOM 797 C C . GLY A 1 101 ? -3.033 -19.572 -13.718 1.00 89.75 101 GLY A C 1
ATOM 798 O O . GLY A 1 101 ? -2.240 -20.391 -14.179 1.00 89.75 101 GLY A O 1
ATOM 799 N N . VAL A 1 102 ? -2.822 -18.259 -13.843 1.00 92.06 102 VAL A N 1
ATOM 800 C CA . VAL A 1 102 ? -1.672 -17.650 -14.529 1.00 92.06 102 VAL A CA 1
ATOM 801 C C . VAL A 1 102 ? -0.699 -17.054 -13.500 1.00 92.06 102 VAL A C 1
ATOM 803 O O . VAL A 1 102 ? -0.789 -15.870 -13.149 1.00 92.06 102 VAL A O 1
ATOM 806 N N . PRO A 1 103 ? 0.280 -17.832 -12.997 1.00 89.56 103 PRO A N 1
ATOM 807 C CA . PRO A 1 103 ? 1.231 -17.332 -12.016 1.00 89.56 103 PRO A CA 1
ATOM 808 C C . PRO A 1 103 ? 2.151 -16.284 -12.650 1.00 89.56 103 PRO A C 1
ATOM 810 O O . PRO A 1 103 ? 2.973 -16.573 -13.520 1.00 89.56 103 PRO A O 1
ATOM 813 N N . ILE A 1 104 ? 2.050 -15.038 -12.183 1.00 90.19 104 ILE A N 1
ATOM 814 C CA . ILE A 1 104 ? 2.913 -13.951 -12.642 1.00 90.19 104 ILE A CA 1
ATOM 815 C C . ILE A 1 104 ? 3.348 -13.046 -11.492 1.00 90.19 104 ILE A C 1
ATOM 817 O O . ILE A 1 104 ? 2.563 -12.588 -10.663 1.00 90.19 104 ILE A O 1
ATOM 821 N N . PHE A 1 105 ? 4.640 -12.724 -11.453 1.00 89.44 105 PHE A N 1
ATOM 822 C CA . PHE A 1 105 ? 5.167 -11.822 -10.437 1.00 89.44 105 PHE A CA 1
ATOM 823 C C . PHE A 1 105 ? 4.719 -10.375 -10.679 1.00 89.44 105 PHE A C 1
ATOM 825 O O . PHE A 1 105 ? 4.814 -9.845 -11.790 1.00 89.44 105 PHE A O 1
ATOM 832 N N . ARG A 1 106 ? 4.380 -9.662 -9.596 1.00 91.19 106 ARG A N 1
ATOM 833 C CA . ARG A 1 106 ? 4.092 -8.211 -9.601 1.00 91.19 106 ARG A CA 1
ATOM 834 C C . ARG A 1 106 ? 5.132 -7.394 -10.384 1.00 91.19 106 ARG A C 1
ATOM 836 O O . ARG A 1 106 ? 4.782 -6.413 -11.047 1.00 91.19 106 ARG A O 1
ATOM 843 N N . ARG A 1 107 ? 6.421 -7.747 -10.281 1.00 90.94 107 ARG A N 1
ATOM 844 C CA . ARG A 1 107 ? 7.502 -7.021 -10.971 1.00 90.94 107 ARG A CA 1
ATOM 845 C C . ARG A 1 107 ? 7.413 -7.187 -12.491 1.00 90.94 107 ARG A C 1
ATOM 847 O O . ARG A 1 107 ? 7.619 -6.212 -13.207 1.00 90.94 107 ARG A O 1
ATOM 854 N N . THR A 1 108 ? 7.026 -8.369 -12.964 1.00 93.75 108 THR A N 1
ATOM 855 C CA . THR A 1 108 ? 6.772 -8.650 -14.382 1.00 93.75 108 THR A CA 1
ATOM 856 C C . THR A 1 108 ? 5.584 -7.841 -14.892 1.00 93.75 108 THR A C 1
ATOM 858 O O . THR A 1 108 ? 5.715 -7.153 -15.900 1.00 93.75 108 THR A O 1
ATOM 861 N N . VAL A 1 109 ? 4.479 -7.803 -14.137 1.00 94.19 109 VAL A N 1
ATOM 862 C CA . VAL A 1 109 ? 3.317 -6.953 -14.457 1.00 94.19 109 VAL A CA 1
ATOM 863 C C . VAL A 1 109 ? 3.724 -5.480 -14.546 1.00 94.19 109 VAL A C 1
ATOM 865 O O . VAL A 1 109 ? 3.396 -4.804 -15.513 1.00 94.19 109 VAL A O 1
ATOM 868 N N . THR A 1 110 ? 4.506 -4.979 -13.584 1.00 94.69 110 THR A N 1
ATOM 869 C CA . THR A 1 110 ? 5.014 -3.593 -13.609 1.00 94.69 110 THR A CA 1
ATOM 870 C C . THR A 1 110 ? 5.815 -3.290 -14.879 1.00 94.69 110 THR A C 1
ATOM 872 O O . THR A 1 110 ? 5.646 -2.220 -15.463 1.00 94.69 110 THR A O 1
ATOM 875 N N . ARG A 1 111 ? 6.675 -4.220 -15.316 1.00 95.12 111 ARG A N 1
ATOM 876 C CA . ARG A 1 111 ? 7.486 -4.064 -16.530 1.00 95.12 111 ARG A CA 1
ATOM 877 C C . ARG A 1 111 ? 6.618 -4.022 -17.787 1.00 95.12 111 ARG A C 1
ATOM 879 O O . ARG A 1 111 ? 6.824 -3.141 -18.614 1.00 95.12 111 ARG A O 1
ATOM 886 N N . HIS A 1 112 ? 5.628 -4.907 -17.892 1.00 95.94 112 HIS A N 1
ATOM 887 C CA . HIS A 1 112 ? 4.675 -4.909 -19.008 1.00 95.94 112 HIS A CA 1
ATOM 888 C C . HIS A 1 112 ? 3.841 -3.633 -19.044 1.00 95.94 112 HIS A C 1
ATOM 890 O O . HIS A 1 112 ? 3.736 -2.999 -20.085 1.00 95.94 112 HIS A O 1
ATOM 896 N N . LEU A 1 113 ? 3.343 -3.171 -17.895 1.00 95.31 113 LEU A N 1
ATOM 897 C CA . LEU A 1 113 ? 2.640 -1.891 -17.811 1.00 95.31 113 LEU A CA 1
ATOM 898 C C . LEU A 1 113 ? 3.518 -0.711 -18.240 1.00 95.31 113 LEU A C 1
ATOM 900 O O . LEU A 1 113 ? 3.015 0.210 -18.871 1.00 95.31 113 LEU A O 1
ATOM 904 N N . ALA A 1 114 ? 4.813 -0.717 -17.917 1.00 94.50 114 ALA A N 1
ATOM 905 C CA . ALA A 1 114 ? 5.737 0.310 -18.391 1.00 94.50 114 ALA A CA 1
ATOM 906 C C . ALA A 1 114 ? 5.950 0.241 -19.909 1.00 94.50 114 ALA A C 1
ATOM 908 O O . ALA A 1 114 ? 5.897 1.279 -20.559 1.00 94.50 114 ALA A O 1
ATOM 909 N N . ALA A 1 115 ? 6.120 -0.961 -20.467 1.00 92.38 115 ALA A N 1
ATOM 910 C CA . ALA A 1 115 ? 6.242 -1.164 -21.910 1.00 92.38 115 ALA A CA 1
ATOM 911 C C . ALA A 1 115 ? 4.980 -0.719 -22.673 1.00 92.38 115 ALA A C 1
ATOM 913 O O . ALA A 1 115 ? 5.087 -0.156 -23.755 1.00 92.38 115 ALA A O 1
ATOM 914 N N . LEU A 1 116 ? 3.798 -0.905 -22.075 1.00 92.44 116 LEU A N 1
ATOM 915 C CA . LEU A 1 116 ? 2.507 -0.468 -22.617 1.00 92.44 116 LEU A CA 1
ATOM 916 C C . LEU A 1 116 ? 2.198 1.024 -22.375 1.00 92.44 116 LEU A C 1
ATOM 918 O O . LEU A 1 116 ? 1.139 1.492 -22.783 1.00 92.44 116 LEU A O 1
ATOM 922 N N . GLY A 1 117 ? 3.050 1.767 -21.657 1.00 91.62 117 GLY A N 1
ATOM 923 C CA . GLY A 1 117 ? 2.780 3.163 -21.275 1.00 91.62 117 GLY A CA 1
ATOM 924 C C . GLY A 1 117 ? 1.706 3.344 -20.187 1.00 91.62 117 GLY A C 1
ATOM 925 O O . GLY A 1 117 ? 1.273 4.457 -19.910 1.00 91.62 117 GLY A O 1
ATOM 926 N N . LEU A 1 118 ? 1.291 2.264 -19.520 1.00 90.94 118 LEU A N 1
ATOM 927 C CA . LEU A 1 118 ? 0.214 2.219 -18.519 1.00 90.94 118 LEU A CA 1
ATOM 928 C C . LEU A 1 118 ? 0.718 2.198 -17.060 1.00 90.94 118 LEU A C 1
ATOM 930 O O . LEU A 1 118 ? -0.028 1.920 -16.107 1.00 90.94 118 LEU A O 1
ATOM 934 N N . ASN A 1 119 ? 2.005 2.470 -16.845 1.00 88.31 119 ASN A N 1
ATOM 935 C CA . ASN A 1 119 ? 2.635 2.428 -15.524 1.00 88.31 119 ASN A CA 1
ATOM 936 C C . ASN A 1 119 ? 2.080 3.484 -14.558 1.00 88.31 119 ASN A C 1
ATOM 938 O O . ASN A 1 119 ? 1.975 3.220 -13.358 1.00 88.31 119 ASN A O 1
ATOM 942 N N . ARG A 1 120 ? 1.679 4.663 -15.049 1.00 83.25 120 ARG A N 1
ATOM 943 C CA . ARG A 1 120 ? 1.159 5.742 -14.197 1.00 83.25 120 ARG A CA 1
ATOM 944 C C . ARG A 1 120 ? -0.355 5.855 -14.310 1.00 83.25 120 ARG A C 1
ATOM 946 O O . ARG A 1 120 ? -0.882 6.168 -15.366 1.00 83.25 120 ARG A O 1
ATOM 953 N N . ARG A 1 121 ? -1.052 5.672 -13.184 1.00 74.50 121 ARG A N 1
ATOM 954 C CA . ARG A 1 121 ? -2.522 5.745 -13.144 1.00 74.50 121 ARG A CA 1
ATOM 955 C C . ARG A 1 121 ? -3.049 7.123 -13.555 1.00 74.50 121 ARG A C 1
ATOM 957 O O . ARG A 1 121 ? -4.029 7.178 -14.274 1.00 74.50 121 ARG A O 1
ATOM 964 N N . LYS A 1 122 ? -2.347 8.205 -13.196 1.00 75.44 122 LYS A N 1
ATOM 965 C CA . LYS A 1 122 ? -2.705 9.581 -13.589 1.00 75.44 122 LYS A CA 1
ATOM 966 C C . LYS A 1 122 ? -2.797 9.822 -15.103 1.00 75.44 122 LYS A C 1
ATOM 968 O O . LYS A 1 122 ? -3.367 10.816 -15.512 1.00 75.44 122 LYS A O 1
ATOM 973 N N . PHE A 1 123 ? -2.195 8.957 -15.922 1.00 75.50 123 PHE A N 1
ATOM 974 C CA . PHE A 1 123 ? -2.269 9.050 -17.384 1.00 75.50 123 PHE A CA 1
ATOM 975 C C . PHE A 1 123 ? -3.434 8.243 -17.974 1.00 75.50 123 PHE A C 1
ATOM 977 O O . PHE A 1 123 ? -3.720 8.362 -19.154 1.00 75.50 123 PHE A O 1
ATOM 984 N N . ILE A 1 124 ? -4.084 7.412 -17.158 1.00 75.75 124 ILE A N 1
ATOM 985 C CA . ILE A 1 124 ? -5.206 6.536 -17.532 1.00 75.75 124 ILE A CA 1
ATOM 986 C C . ILE A 1 124 ? -6.516 7.064 -16.931 1.00 75.75 124 ILE A C 1
ATOM 988 O O . ILE A 1 124 ? -7.597 6.782 -17.425 1.00 75.75 124 ILE A O 1
ATOM 992 N N . ASP A 1 125 ? -6.407 7.827 -15.847 1.00 70.19 125 ASP A N 1
ATOM 993 C CA . ASP A 1 125 ? -7.507 8.361 -15.054 1.00 70.19 125 ASP A CA 1
ATOM 994 C C . ASP A 1 125 ? -7.306 9.883 -14.909 1.00 70.19 125 ASP A C 1
ATOM 996 O O . ASP A 1 125 ? -6.806 10.336 -13.875 1.00 70.19 125 ASP A O 1
ATOM 1000 N N . PRO A 1 126 ? -7.562 10.664 -15.982 1.00 60.69 126 PRO A N 1
ATOM 1001 C CA . PRO A 1 126 ? -7.323 12.109 -15.997 1.00 60.69 126 PRO A CA 1
ATOM 1002 C C . PRO A 1 126 ? -8.296 12.885 -15.098 1.00 60.69 126 PRO A C 1
ATOM 1004 O O . PRO A 1 126 ? -7.953 13.967 -14.633 1.00 60.69 126 PRO A O 1
ATOM 1007 N N . ILE A 1 127 ? -9.476 12.319 -14.820 1.00 68.25 127 ILE A N 1
ATOM 1008 C CA . ILE A 1 127 ? -10.524 12.926 -13.984 1.00 68.25 127 ILE A CA 1
ATOM 1009 C C . ILE A 1 127 ? -10.328 12.555 -12.499 1.00 68.25 127 ILE A C 1
ATOM 1011 O O . ILE A 1 127 ? -10.783 13.267 -11.607 1.00 68.25 127 ILE A O 1
ATOM 1015 N N . GLY A 1 128 ? -9.582 11.481 -12.205 1.00 63.69 128 GLY A N 1
ATOM 1016 C CA . GLY A 1 128 ? -9.255 11.073 -10.838 1.00 63.69 128 GLY A CA 1
ATOM 1017 C C . GLY A 1 128 ? -10.434 10.445 -10.098 1.00 63.69 128 GLY A C 1
ATOM 1018 O O . GLY A 1 128 ? -10.487 10.502 -8.864 1.00 63.69 128 GLY A O 1
ATOM 1019 N N . GLU A 1 129 ? -11.380 9.854 -10.827 1.00 63.66 129 GLU A N 1
ATOM 1020 C CA . GLU A 1 129 ? -12.568 9.265 -10.225 1.00 63.66 129 GLU A CA 1
ATOM 1021 C C . GLU A 1 129 ? -12.189 8.155 -9.236 1.00 63.66 129 GLU A C 1
ATOM 1023 O O . GLU A 1 129 ? -11.237 7.371 -9.395 1.00 63.66 129 GLU A O 1
ATOM 1028 N N . ARG A 1 130 ? -12.929 8.095 -8.126 1.00 58.84 130 ARG A N 1
ATOM 1029 C CA . ARG A 1 130 ? -12.673 7.091 -7.098 1.00 58.84 130 ARG A CA 1
ATOM 1030 C C . ARG A 1 130 ? -13.028 5.713 -7.657 1.00 58.84 130 ARG A C 1
ATOM 1032 O O . ARG A 1 130 ? -14.189 5.362 -7.755 1.00 58.84 130 ARG A O 1
ATOM 1039 N N . ASN A 1 131 ? -12.016 4.867 -7.869 1.00 61.59 131 ASN A N 1
ATOM 1040 C CA . ASN A 1 131 ? -12.178 3.423 -8.139 1.00 61.59 131 ASN A CA 1
ATOM 1041 C C . ASN A 1 131 ? -12.967 2.647 -7.068 1.00 61.59 131 ASN A C 1
ATOM 1043 O O . ASN A 1 131 ? -13.174 1.445 -7.212 1.00 61.59 131 ASN A O 1
ATOM 1047 N N . ARG A 1 132 ? -13.275 3.278 -5.934 1.00 60.38 132 ARG A N 1
ATOM 1048 C CA . ARG A 1 132 ? -13.986 2.662 -4.824 1.00 60.38 132 ARG A CA 1
ATOM 1049 C C . ARG A 1 132 ? -15.363 3.284 -4.757 1.00 60.38 132 ARG A C 1
ATOM 1051 O O . ARG A 1 132 ? -15.476 4.473 -4.467 1.00 60.38 132 ARG A O 1
ATOM 1058 N N . GLU A 1 133 ? -16.372 2.455 -4.945 1.00 65.44 133 GLU A N 1
ATOM 1059 C CA . GLU A 1 133 ? -17.721 2.787 -4.522 1.00 65.44 133 GLU A CA 1
ATOM 1060 C C . GLU A 1 133 ? -17.742 2.874 -2.988 1.00 65.44 133 GLU A C 1
ATOM 1062 O O . GLU A 1 133 ? -17.254 1.953 -2.317 1.00 65.44 133 GLU A O 1
ATOM 1067 N N . PRO A 1 134 ? -18.239 3.980 -2.407 1.00 69.25 134 PRO A N 1
ATOM 1068 C CA . PRO A 1 134 ? -18.437 4.077 -0.970 1.00 69.25 134 PRO A CA 1
ATOM 1069 C C . PRO A 1 134 ? -19.366 2.955 -0.502 1.00 69.25 134 PRO A C 1
ATOM 1071 O O . PRO A 1 134 ? -20.538 2.909 -0.864 1.00 69.25 134 PRO A O 1
ATOM 1074 N N . ARG A 1 135 ? -18.846 2.041 0.317 1.00 72.12 135 ARG A N 1
ATOM 1075 C CA . ARG A 1 135 ? -19.660 1.022 0.983 1.00 72.12 135 ARG A CA 1
ATOM 1076 C C . ARG A 1 135 ? -20.044 1.523 2.364 1.00 72.12 135 ARG A C 1
ATOM 1078 O O . ARG A 1 135 ? -19.194 2.040 3.089 1.00 72.12 135 ARG A O 1
ATOM 1085 N N . LYS A 1 136 ? -21.315 1.365 2.736 1.00 76.69 136 LYS A N 1
ATOM 1086 C CA . LYS A 1 136 ? -21.762 1.659 4.098 1.00 76.69 136 LYS A CA 1
ATOM 1087 C C . LYS A 1 136 ? -21.205 0.604 5.049 1.00 76.69 136 LYS A C 1
ATOM 1089 O O . LYS A 1 136 ? -21.322 -0.595 4.807 1.00 76.69 136 LYS A O 1
ATOM 1094 N N . ILE A 1 137 ? -20.599 1.073 6.130 1.00 74.38 137 ILE A N 1
ATOM 1095 C CA . ILE A 1 137 ? -20.116 0.238 7.223 1.00 74.38 137 ILE A CA 1
ATOM 1096 C C . ILE A 1 137 ? -21.178 0.294 8.323 1.00 74.38 137 ILE A C 1
ATOM 1098 O O . ILE A 1 137 ? -21.483 1.371 8.829 1.00 74.38 137 ILE A O 1
ATOM 1102 N N . HIS A 1 138 ? -21.769 -0.852 8.665 1.00 83.69 138 HIS A N 1
ATOM 1103 C CA . HIS A 1 138 ? -22.857 -0.937 9.642 1.00 83.69 138 HIS A CA 1
ATOM 1104 C C . HIS A 1 138 ? -22.383 -1.593 10.944 1.00 83.69 138 HIS A C 1
ATOM 1106 O O . HIS A 1 138 ? -22.062 -2.785 10.972 1.00 83.69 138 HIS A O 1
ATOM 1112 N N . ALA A 1 139 ? -22.379 -0.823 12.034 1.00 88.75 139 ALA A N 1
ATOM 1113 C CA . ALA A 1 139 ? -22.113 -1.326 13.376 1.00 88.75 139 ALA A CA 1
ATOM 1114 C C . ALA A 1 139 ? -23.425 -1.736 14.070 1.00 88.75 139 ALA A C 1
ATOM 1116 O O . ALA A 1 139 ? -24.293 -0.902 14.313 1.00 88.75 139 ALA A O 1
ATOM 1117 N N . ARG A 1 140 ? -23.597 -3.034 14.353 1.00 91.19 140 ARG A N 1
ATOM 1118 C CA . ARG A 1 140 ? -24.891 -3.596 14.779 1.00 91.19 140 ARG A CA 1
ATOM 1119 C C . ARG A 1 140 ? -25.121 -3.595 16.290 1.00 91.19 140 ARG A C 1
ATOM 1121 O O . ARG A 1 140 ? -26.265 -3.691 16.705 1.00 91.19 140 ARG A O 1
ATOM 1128 N N . ARG A 1 141 ? -24.056 -3.536 17.088 1.00 92.06 141 ARG A N 1
ATOM 1129 C CA . ARG A 1 141 ? -24.094 -3.586 18.557 1.00 92.06 141 ARG A CA 1
ATOM 1130 C C . ARG A 1 141 ? -22.825 -2.963 19.147 1.00 92.06 141 ARG A C 1
ATOM 1132 O O . ARG A 1 141 ? -21.835 -2.883 18.408 1.00 92.06 141 ARG A O 1
ATOM 1139 N N . PRO A 1 142 ? -22.831 -2.546 20.427 1.00 94.62 142 PRO A N 1
ATOM 1140 C CA . PRO A 1 142 ? -21.635 -2.031 21.089 1.00 94.62 142 PRO A CA 1
ATOM 1141 C C . PRO A 1 142 ? -20.473 -3.020 20.960 1.00 94.62 142 PRO A C 1
ATOM 1143 O O . PRO A 1 142 ? -20.665 -4.227 21.112 1.00 94.62 142 PRO A O 1
ATOM 1146 N N . GLY A 1 143 ? -19.287 -2.527 20.611 1.00 87.50 143 GLY A N 1
ATOM 1147 C CA . GLY A 1 143 ? -18.087 -3.342 20.437 1.00 87.50 143 GLY A CA 1
ATOM 1148 C C . GLY A 1 143 ? -18.012 -4.110 19.116 1.00 87.50 143 GLY A C 1
ATOM 1149 O O . GLY A 1 143 ? -16.978 -4.700 18.816 1.00 87.50 143 GLY A O 1
ATOM 1150 N N . HIS A 1 144 ? -19.048 -4.084 18.265 1.00 86.62 144 HIS A N 1
ATOM 1151 C CA . HIS A 1 144 ? -19.000 -4.757 16.958 1.00 86.62 144 HIS A CA 1
ATOM 1152 C C . HIS A 1 144 ? -17.868 -4.219 16.071 1.00 86.62 144 HIS A C 1
ATOM 1154 O O . HIS A 1 144 ? -17.305 -4.957 15.263 1.00 86.62 144 HIS A O 1
ATOM 1160 N N . MET A 1 145 ? -17.551 -2.927 16.187 1.00 87.31 145 MET A N 1
ATOM 1161 C CA . MET A 1 145 ? -16.505 -2.297 15.393 1.00 87.31 145 MET A CA 1
ATOM 1162 C C . MET A 1 145 ? -16.010 -1.017 16.040 1.00 87.31 145 MET A C 1
ATOM 1164 O O . MET A 1 145 ? -16.786 -0.089 16.212 1.00 87.31 145 MET A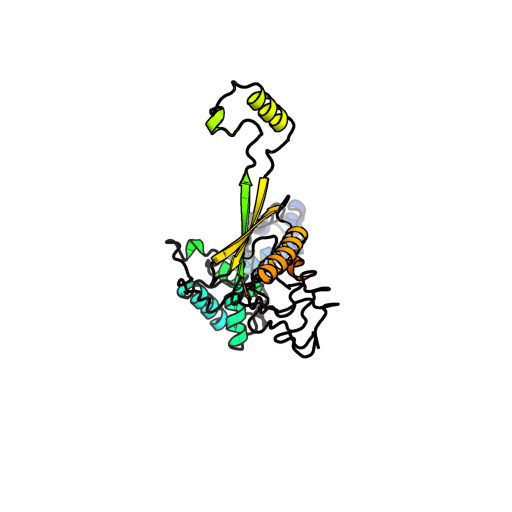 O 1
ATOM 1168 N N . VAL A 1 146 ? -14.717 -0.940 16.323 1.00 89.69 146 VAL A N 1
ATOM 1169 C CA . VAL A 1 146 ? -14.050 0.247 16.849 1.00 89.69 146 VAL A CA 1
ATOM 1170 C C . VAL A 1 146 ? -13.154 0.831 15.765 1.00 89.69 146 VAL A C 1
ATOM 1172 O O . VAL A 1 146 ? -12.274 0.158 15.231 1.00 89.69 146 VAL A O 1
ATOM 1175 N N . HIS A 1 147 ? -13.380 2.095 15.434 1.00 90.50 147 HIS A N 1
ATOM 1176 C CA . HIS A 1 147 ? -12.545 2.850 14.510 1.00 90.50 147 HIS A CA 1
ATOM 1177 C C . HIS A 1 147 ? -11.433 3.540 15.280 1.00 90.50 147 HIS A C 1
ATOM 1179 O O . HIS A 1 147 ? -11.715 4.258 16.236 1.00 90.50 147 HIS A O 1
ATOM 1185 N N . VAL A 1 148 ? -10.191 3.347 14.852 1.00 89.88 148 VAL A N 1
ATOM 1186 C CA . VAL A 1 148 ? -9.022 3.967 15.466 1.00 89.88 148 VAL A CA 1
ATOM 1187 C C . VAL A 1 148 ? -8.327 4.868 14.448 1.00 89.88 148 VAL A C 1
ATOM 1189 O O . VAL A 1 148 ? -8.078 4.449 13.317 1.00 89.88 148 VAL A O 1
ATOM 1192 N N . ASP A 1 149 ? -8.024 6.098 14.860 1.00 90.56 149 ASP A N 1
ATOM 1193 C CA . ASP A 1 149 ? -7.369 7.119 14.040 1.00 90.56 149 ASP A CA 1
ATOM 1194 C C . ASP A 1 149 ? -6.337 7.918 14.851 1.00 90.56 149 ASP A C 1
ATOM 1196 O O . ASP A 1 149 ? -6.458 8.052 16.073 1.00 90.56 149 ASP A O 1
ATOM 1200 N N . VAL A 1 150 ? -5.340 8.480 14.158 1.00 90.81 150 VAL A N 1
ATOM 1201 C CA . VAL A 1 150 ? -4.380 9.426 14.745 1.00 90.81 150 VAL A CA 1
ATOM 1202 C C . VAL A 1 150 ? -4.459 10.758 14.027 1.00 90.81 150 VAL A C 1
ATOM 1204 O O . VAL A 1 150 ? -4.080 10.895 12.862 1.00 90.81 150 VAL A O 1
ATOM 1207 N N . LYS A 1 151 ? -4.827 11.798 14.773 1.00 89.94 151 LYS A N 1
ATOM 1208 C CA . LYS A 1 151 ? -4.774 13.170 14.291 1.00 89.94 151 LYS A CA 1
ATOM 1209 C C . LYS A 1 151 ? -3.505 13.869 14.761 1.00 89.94 151 LYS A C 1
ATOM 1211 O O . LYS A 1 151 ? -3.329 14.179 15.937 1.00 89.94 151 LYS A O 1
ATOM 1216 N N . LYS A 1 152 ? -2.653 14.226 13.803 1.00 89.00 152 LYS A N 1
ATOM 1217 C CA . LYS A 1 152 ? -1.506 15.109 14.031 1.00 89.00 152 LYS A CA 1
ATOM 1218 C C . LYS A 1 152 ? -1.957 16.568 14.072 1.00 89.00 152 LYS A C 1
ATOM 1220 O O . LYS A 1 152 ? -2.459 17.096 13.077 1.00 89.00 152 LYS A O 1
ATOM 1225 N N . VAL A 1 153 ? -1.753 17.226 15.208 1.00 86.00 153 VAL A N 1
ATOM 1226 C CA . VAL A 1 153 ? -2.085 18.641 15.424 1.00 86.00 153 VAL A CA 1
ATOM 1227 C C . VAL A 1 153 ? -0.824 19.425 15.775 1.00 86.00 153 VAL A C 1
ATOM 1229 O O . VAL A 1 153 ? 0.042 18.946 16.504 1.00 86.00 153 VAL A O 1
ATOM 1232 N N . GLY A 1 154 ? -0.665 20.627 15.222 1.00 81.56 154 GLY A N 1
ATOM 1233 C CA . GLY A 1 154 ? 0.455 21.492 15.606 1.00 81.56 154 GLY A CA 1
ATOM 1234 C C . GLY A 1 154 ? 0.270 21.971 17.044 1.00 81.56 154 GLY A C 1
ATOM 1235 O O . GLY A 1 154 ? -0.818 22.447 17.370 1.00 81.56 154 GLY A O 1
ATOM 1236 N N . ARG A 1 155 ? 1.298 21.864 17.899 1.00 74.25 155 ARG A N 1
ATOM 1237 C CA . ARG A 1 155 ? 1.203 22.413 19.258 1.00 74.25 155 ARG A CA 1
ATOM 1238 C C . ARG A 1 155 ? 1.035 23.924 19.198 1.00 74.25 155 ARG A C 1
ATOM 1240 O O . ARG A 1 155 ? 1.731 24.617 18.451 1.00 74.25 155 ARG A O 1
ATOM 1247 N N . ILE A 1 156 ? 0.117 24.412 20.018 1.00 68.62 156 ILE A N 1
ATOM 1248 C CA . ILE A 1 156 ? -0.036 25.831 20.301 1.00 68.62 156 ILE A CA 1
ATOM 1249 C C . ILE A 1 156 ? 0.904 26.140 21.476 1.00 68.62 156 ILE A C 1
ATOM 1251 O O . ILE A 1 156 ? 0.823 25.435 22.478 1.00 68.62 156 ILE A O 1
ATOM 1255 N N . PRO A 1 157 ? 1.826 27.111 21.352 1.00 65.75 157 PRO A N 1
ATOM 1256 C CA . PRO A 1 157 ? 2.675 27.527 22.465 1.00 65.75 157 PRO A CA 1
ATOM 1257 C C . PRO A 1 157 ? 1.863 28.128 23.613 1.00 65.75 157 PRO A C 1
ATOM 1259 O O . PRO A 1 157 ? 0.790 28.698 23.385 1.00 65.75 157 PRO A O 1
ATOM 1262 N N . ASP A 1 158 ? 2.425 28.078 24.817 1.00 57.97 158 ASP A N 1
ATOM 1263 C CA . ASP A 1 158 ? 1.890 28.800 25.970 1.00 57.97 158 ASP A CA 1
ATOM 1264 C C . ASP A 1 158 ? 1.818 30.303 25.650 1.00 57.97 158 ASP A C 1
ATOM 1266 O O . ASP A 1 158 ? 2.761 30.883 25.107 1.00 57.97 158 ASP A O 1
ATOM 1270 N N . GLY A 1 159 ? 0.667 30.922 25.929 1.00 57.94 159 GLY A N 1
ATOM 1271 C CA . GLY A 1 159 ? 0.354 32.305 25.537 1.00 57.94 159 GLY A CA 1
ATOM 1272 C C . GLY A 1 159 ? -0.499 32.433 24.268 1.00 57.94 159 GLY A C 1
ATOM 1273 O O . GLY A 1 159 ? -1.148 33.458 24.074 1.00 57.94 159 GLY A O 1
ATOM 1274 N N . GLY A 1 160 ? -0.608 31.370 23.464 1.00 59.84 160 GLY A N 1
ATOM 1275 C CA . GLY A 1 160 ? -1.511 31.308 22.318 1.00 59.84 160 GLY A CA 1
ATOM 1276 C C . GLY A 1 160 ? -0.811 31.265 20.959 1.00 59.84 160 GLY A C 1
ATOM 1277 O O . GLY A 1 160 ? 0.378 31.525 20.785 1.00 59.84 160 GLY A O 1
ATOM 1278 N N . GLY A 1 161 ? -1.574 30.865 19.942 1.00 62.66 161 GLY A N 1
ATOM 1279 C CA . GLY A 1 161 ? -1.069 30.717 18.578 1.00 62.66 161 GLY A CA 1
ATOM 1280 C C . GLY A 1 161 ? -1.023 32.040 17.813 1.00 62.66 161 GLY A C 1
ATOM 1281 O O . GLY A 1 161 ? -1.351 33.108 18.323 1.00 62.66 161 GLY A O 1
ATOM 1282 N N . ARG A 1 162 ? -0.734 31.962 16.509 1.00 59.25 162 ARG A N 1
ATOM 1283 C CA . ARG A 1 162 ? -0.733 33.126 15.595 1.00 59.25 162 ARG A CA 1
ATOM 1284 C C . ARG A 1 162 ? -2.023 33.961 15.612 1.00 59.25 162 ARG A C 1
ATOM 1286 O O . ARG A 1 162 ? -1.993 35.106 15.189 1.00 59.25 162 ARG A O 1
ATOM 1293 N N . ARG A 1 163 ? -3.148 33.396 16.062 1.00 62.94 163 ARG A N 1
ATOM 1294 C CA . ARG A 1 163 ? -4.415 34.124 16.223 1.00 62.94 163 ARG A CA 1
ATOM 1295 C C . ARG A 1 163 ? -4.378 35.110 17.399 1.00 62.94 163 ARG A C 1
ATOM 1297 O O . ARG A 1 163 ? -4.957 36.175 17.275 1.00 62.94 163 ARG A O 1
ATOM 1304 N N . ALA A 1 164 ? -3.688 34.774 18.490 1.00 62.84 164 ALA A N 1
ATOM 1305 C CA . ALA A 1 164 ? -3.562 35.626 19.675 1.00 62.84 164 ALA A CA 1
ATOM 1306 C C . ALA A 1 164 ? -2.477 36.706 19.513 1.00 62.84 164 ALA A C 1
ATOM 1308 O O . ALA A 1 164 ? -2.598 37.793 20.062 1.00 62.84 164 ALA A O 1
ATOM 1309 N N . HIS A 1 165 ? -1.425 36.421 18.739 1.00 58.91 165 HIS A N 1
ATOM 1310 C CA . HIS A 1 165 ? -0.256 37.307 18.619 1.00 58.91 165 HIS A CA 1
ATOM 1311 C C . HIS A 1 165 ? -0.042 37.899 17.216 1.00 58.91 165 HIS A C 1
ATOM 1313 O O . HIS A 1 165 ? 0.979 38.538 16.967 1.00 58.91 165 HIS A O 1
ATOM 1319 N N . GLY A 1 166 ? -0.978 37.679 16.288 1.00 55.72 166 GLY A N 1
ATOM 1320 C CA . GLY A 1 166 ? -0.854 38.093 14.890 1.00 55.72 166 GLY A CA 1
ATOM 1321 C C . GLY A 1 166 ? 0.236 37.342 14.106 1.00 55.72 166 GLY A C 1
ATOM 1322 O O . GLY A 1 166 ? 1.024 36.554 14.636 1.00 55.72 166 GLY A O 1
ATOM 1323 N N . ARG A 1 167 ? 0.293 37.577 12.787 1.00 53.34 167 ARG A N 1
ATOM 1324 C CA . ARG A 1 167 ? 1.427 37.175 11.934 1.00 53.34 167 ARG A CA 1
ATOM 1325 C C . ARG A 1 167 ? 2.466 38.305 11.919 1.00 53.34 167 ARG A C 1
ATOM 1327 O O . ARG A 1 167 ? 2.603 38.986 10.913 1.00 53.34 167 ARG A O 1
ATOM 1334 N N . GLY A 1 168 ? 3.191 38.522 13.018 1.00 50.19 168 GLY A N 1
ATOM 1335 C CA . GLY A 1 168 ? 4.275 39.512 13.007 1.00 50.19 168 GLY A CA 1
ATOM 1336 C C . GLY A 1 168 ? 4.887 39.865 14.363 1.00 50.19 168 GLY A C 1
ATOM 1337 O O . GLY A 1 168 ? 4.267 40.544 15.166 1.00 50.19 168 GLY A O 1
ATOM 1338 N N . ARG A 1 169 ? 6.139 39.429 14.569 1.00 47.16 169 ARG A N 1
ATOM 1339 C CA . ARG A 1 169 ? 7.309 40.140 15.146 1.00 47.16 169 ARG A CA 1
ATOM 1340 C C . ARG A 1 169 ? 7.203 41.047 16.394 1.00 47.16 169 ARG A C 1
ATOM 1342 O O . ARG A 1 169 ? 8.182 41.731 16.690 1.00 47.16 169 ARG A O 1
ATOM 1349 N N . GLY A 1 170 ? 6.110 41.049 17.152 1.00 51.50 170 GLY A N 1
ATOM 1350 C CA . GLY A 1 170 ? 5.916 41.988 18.267 1.00 51.50 170 GLY A CA 1
ATOM 1351 C C . GLY A 1 170 ? 6.216 41.433 19.659 1.00 51.50 170 GLY A C 1
ATOM 1352 O O . GLY A 1 170 ? 7.003 42.027 20.394 1.00 51.50 170 GLY A O 1
ATOM 1353 N N . SER A 1 171 ? 5.617 40.296 20.030 1.00 57.72 171 SER A N 1
ATOM 1354 C CA . SER A 1 171 ? 5.684 39.809 21.414 1.00 57.72 171 SER A CA 1
ATOM 1355 C C . SER A 1 171 ? 7.029 39.149 21.737 1.00 57.72 171 SER A C 1
ATOM 1357 O O . SER A 1 171 ? 7.631 38.465 20.902 1.00 57.72 171 SER A O 1
ATOM 1359 N N . ASN A 1 172 ? 7.509 39.328 22.972 1.00 60.72 172 ASN A N 1
ATOM 1360 C CA . ASN A 1 172 ? 8.732 38.672 23.451 1.00 60.72 172 ASN A CA 1
ATOM 1361 C C . ASN A 1 172 ? 8.638 37.138 23.339 1.00 60.72 172 ASN A C 1
ATOM 1363 O O . ASN A 1 172 ? 9.630 36.489 23.016 1.00 60.72 172 ASN A O 1
ATOM 1367 N N . GLN A 1 173 ? 7.435 36.575 23.489 1.00 58.91 173 GLN A N 1
ATOM 1368 C CA . GLN A 1 173 ? 7.147 35.149 23.299 1.00 58.91 173 GLN A CA 1
ATOM 1369 C C . GLN A 1 173 ? 7.252 34.714 21.826 1.00 58.91 173 GLN A C 1
ATOM 1371 O O . GLN A 1 173 ? 7.877 33.695 21.538 1.00 58.91 173 GLN A O 1
ATOM 1376 N N . ALA A 1 174 ? 6.736 35.502 20.872 1.00 55.78 174 ALA A N 1
ATOM 1377 C CA . ALA A 1 174 ? 6.889 35.218 19.442 1.00 55.78 174 ALA A CA 1
ATOM 1378 C C . ALA A 1 174 ? 8.362 35.293 19.008 1.00 55.78 174 ALA A C 1
ATOM 1380 O O . ALA A 1 174 ? 8.846 34.416 18.296 1.00 55.78 174 ALA A O 1
ATOM 1381 N N . LYS A 1 175 ? 9.110 36.283 19.517 1.00 61.22 175 LYS A N 1
ATOM 1382 C CA . LYS A 1 175 ? 10.559 36.400 19.286 1.00 61.22 175 LYS A CA 1
ATOM 1383 C C . LYS A 1 175 ? 11.333 35.231 19.906 1.00 61.22 175 LYS A C 1
ATOM 1385 O O . LYS A 1 175 ? 12.288 34.763 19.292 1.00 61.22 175 LYS A O 1
ATOM 1390 N N . ALA A 1 176 ? 10.940 34.739 21.082 1.00 62.31 176 ALA A N 1
ATOM 1391 C CA . ALA A 1 176 ? 11.547 33.561 21.706 1.00 62.31 176 ALA A CA 1
ATOM 1392 C C . ALA A 1 176 ? 11.268 32.277 20.905 1.00 62.31 176 ALA A C 1
ATOM 1394 O O . ALA A 1 176 ? 12.197 31.516 20.636 1.00 62.31 176 ALA A O 1
ATOM 1395 N N . ALA A 1 177 ? 10.028 32.075 20.447 1.00 58.19 177 ALA A N 1
ATOM 1396 C CA . ALA A 1 177 ? 9.653 30.950 19.591 1.00 58.19 177 ALA A CA 1
ATOM 1397 C C . ALA A 1 177 ? 10.372 30.988 18.227 1.00 58.19 177 ALA A C 1
ATOM 1399 O O . ALA A 1 177 ? 10.853 29.957 17.756 1.00 58.19 177 ALA A O 1
ATOM 1400 N N . ASP A 1 178 ? 10.520 32.168 17.617 1.00 58.94 178 ASP A N 1
ATOM 1401 C CA . ASP A 1 178 ? 11.268 32.353 16.368 1.00 58.94 178 ASP A CA 1
ATOM 1402 C C . ASP A 1 178 ? 12.779 32.135 16.557 1.00 58.94 178 ASP A C 1
ATOM 1404 O O . ASP A 1 178 ? 13.414 31.499 15.716 1.00 58.94 178 ASP A O 1
ATOM 1408 N N . ARG A 1 179 ? 13.363 32.584 17.681 1.00 62.09 179 ARG A N 1
ATOM 1409 C CA . ARG A 1 179 ? 14.768 32.296 18.042 1.00 62.09 179 ARG A CA 1
ATOM 1410 C C . ARG A 1 179 ? 14.997 30.805 18.280 1.00 62.09 179 ARG A C 1
ATOM 1412 O O . ARG A 1 179 ? 15.999 30.268 17.816 1.00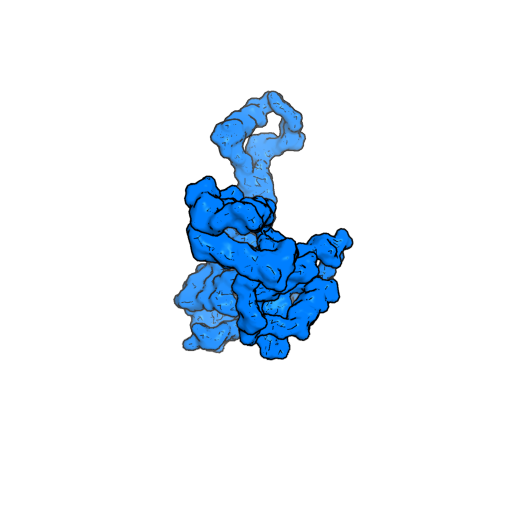 62.09 179 ARG A O 1
ATOM 1419 N N . ALA A 1 180 ? 14.071 30.125 18.956 1.00 59.94 180 ALA A N 1
ATOM 1420 C CA . ALA A 1 180 ? 14.121 28.676 19.138 1.00 59.94 180 ALA A CA 1
ATOM 1421 C C . ALA A 1 180 ? 14.047 27.952 17.783 1.00 59.94 180 ALA A C 1
ATOM 1423 O O . ALA A 1 180 ? 14.831 27.041 17.522 1.00 59.94 180 ALA A O 1
ATOM 1424 N N . LYS A 1 181 ? 13.188 28.421 16.871 1.00 55.66 181 LYS A N 1
ATOM 1425 C CA . LYS A 1 181 ? 13.062 27.890 15.509 1.00 55.66 181 LYS A CA 1
ATOM 1426 C C . LYS A 1 181 ? 14.298 28.139 14.640 1.00 55.66 181 LYS A C 1
ATOM 1428 O O . LYS A 1 181 ? 14.688 27.246 13.892 1.00 55.66 181 LYS A O 1
ATOM 1433 N N . ALA A 1 182 ? 14.950 29.295 14.780 1.00 57.84 182 ALA A N 1
ATOM 1434 C CA . ALA A 1 182 ? 16.234 29.601 14.142 1.00 57.84 182 ALA A CA 1
ATOM 1435 C C . ALA A 1 182 ? 17.385 28.727 14.681 1.00 57.84 182 ALA A C 1
ATOM 1437 O O . ALA A 1 182 ? 18.304 28.402 13.938 1.00 57.84 182 ALA A O 1
ATOM 1438 N N . ARG A 1 183 ? 17.294 28.276 15.940 1.00 57.00 183 ARG A N 1
ATOM 1439 C CA . ARG A 1 183 ? 18.175 27.259 16.551 1.00 57.00 183 ARG A CA 1
ATOM 1440 C C . ARG A 1 183 ? 17.764 25.812 16.225 1.00 57.00 183 ARG A C 1
ATOM 1442 O O . ARG A 1 183 ? 18.295 24.878 16.814 1.00 57.00 183 ARG A O 1
ATOM 1449 N N . GLY A 1 184 ? 16.815 25.610 15.307 1.00 46.88 184 GLY A N 1
ATOM 1450 C CA . GLY A 1 184 ? 16.379 24.290 14.842 1.00 46.88 184 GLY A CA 1
ATOM 1451 C C . GLY A 1 184 ? 15.217 23.658 15.620 1.00 46.88 184 GLY A C 1
ATOM 1452 O O . GLY A 1 184 ? 14.763 22.575 15.244 1.00 46.88 184 GLY A O 1
ATOM 1453 N N . ALA A 1 185 ? 14.675 24.312 16.655 1.00 52.09 185 ALA A N 1
ATOM 1454 C CA . ALA A 1 185 ? 13.532 23.794 17.403 1.00 52.09 185 ALA A CA 1
ATOM 1455 C C . ALA A 1 185 ? 12.239 23.932 16.580 1.00 52.09 185 ALA A C 1
ATOM 1457 O O . ALA A 1 185 ? 11.699 25.020 16.374 1.00 52.09 185 ALA A O 1
ATOM 1458 N N . LYS A 1 186 ? 11.709 22.813 16.085 1.00 53.81 186 LYS A N 1
ATOM 1459 C CA . LYS A 1 186 ? 10.374 22.788 15.473 1.00 53.81 186 LYS A CA 1
ATOM 1460 C C . LYS A 1 186 ? 9.333 22.900 16.587 1.00 53.81 186 LYS A C 1
ATOM 1462 O O . LYS A 1 186 ? 9.438 22.192 17.584 1.00 53.81 186 LYS A O 1
ATOM 1467 N N . ALA A 1 187 ? 8.307 23.736 16.399 1.00 59.91 187 ALA A N 1
ATOM 1468 C CA . ALA A 1 187 ? 7.102 23.649 17.222 1.00 59.91 187 ALA A CA 1
ATOM 1469 C C . ALA A 1 187 ? 6.610 22.195 17.164 1.00 59.91 187 ALA A C 1
ATOM 1471 O O . ALA A 1 187 ? 6.381 21.667 16.072 1.00 59.91 187 ALA A O 1
ATOM 1472 N N . GLY A 1 188 ? 6.573 21.528 18.319 1.00 69.62 188 GLY A N 1
ATOM 1473 C CA . GLY A 1 188 ? 6.244 20.110 18.396 1.00 69.62 188 GLY A CA 1
ATOM 1474 C C . GLY A 1 188 ? 4.854 19.823 17.830 1.00 69.62 188 GLY A C 1
ATOM 1475 O O . GLY A 1 188 ? 4.000 20.706 17.738 1.00 69.62 188 GLY A O 1
ATOM 1476 N N . TYR A 1 189 ? 4.612 18.573 17.461 1.00 78.81 189 TYR A N 1
ATOM 1477 C CA . TYR A 1 189 ? 3.262 18.099 17.176 1.00 78.81 189 TYR A CA 1
ATOM 1478 C C . TYR A 1 189 ? 2.674 17.462 18.439 1.00 78.81 189 TYR A C 1
ATOM 1480 O O . TYR A 1 189 ? 3.404 16.930 19.277 1.00 78.81 189 TYR A O 1
ATOM 1488 N N . GLY A 1 190 ? 1.360 17.576 18.604 1.00 84.06 190 GLY A N 1
ATOM 1489 C CA . GLY A 1 190 ? 0.574 16.680 19.442 1.00 84.06 190 GLY A CA 1
ATOM 1490 C C . GLY A 1 190 ? -0.057 15.614 18.553 1.00 84.06 190 GLY A C 1
ATOM 1491 O O . GLY A 1 190 ? -0.436 15.908 17.414 1.00 84.06 190 GLY A O 1
ATOM 1492 N N . TYR A 1 191 ? -0.152 14.389 19.055 1.00 89.69 191 TYR A N 1
ATOM 1493 C CA . TYR A 1 191 ? -0.778 13.279 18.345 1.00 89.69 191 TYR A CA 1
ATOM 1494 C C . TYR A 1 191 ? -2.001 12.852 19.139 1.00 89.69 191 TYR A C 1
ATOM 1496 O O . TYR A 1 191 ? -1.874 12.330 20.240 1.00 89.69 191 TYR A O 1
ATOM 1504 N N . LEU A 1 192 ? -3.185 13.144 18.610 1.00 93.19 192 LEU A N 1
ATOM 1505 C CA . LEU A 1 192 ? -4.444 12.750 19.228 1.00 93.19 192 LEU A CA 1
ATOM 1506 C C . LEU A 1 192 ? -4.820 11.382 18.683 1.00 93.19 192 LEU A C 1
ATOM 1508 O O . LEU A 1 192 ? -5.165 11.255 17.510 1.00 93.19 192 LEU A O 1
ATOM 1512 N N . TYR A 1 193 ? -4.706 10.374 19.529 1.00 94.12 193 TYR A N 1
ATOM 1513 C CA . TYR A 1 193 ? -5.178 9.034 19.242 1.00 94.12 193 TYR A CA 1
ATOM 1514 C C . TYR A 1 193 ? -6.634 8.949 19.652 1.00 94.12 193 TYR A C 1
ATOM 1516 O O . TYR A 1 193 ? -6.947 9.229 20.805 1.00 94.12 193 TYR A O 1
ATOM 1524 N N . SER A 1 194 ? -7.510 8.560 18.733 1.00 95.12 194 SER A N 1
ATOM 1525 C CA . SER A 1 194 ? -8.936 8.400 19.003 1.00 95.12 194 SER A CA 1
ATOM 1526 C C . SER A 1 194 ? -9.384 6.989 18.651 1.00 95.12 194 SER A C 1
ATOM 1528 O O . SER A 1 194 ? -9.060 6.484 17.580 1.00 95.12 194 SER A O 1
ATOM 1530 N N . ALA A 1 195 ? -10.158 6.367 19.536 1.00 94.94 195 ALA A N 1
ATOM 1531 C CA . ALA A 1 195 ? -10.851 5.108 19.310 1.00 94.94 195 ALA A CA 1
ATOM 1532 C C . ALA A 1 195 ? -12.347 5.340 19.511 1.00 94.94 195 ALA A C 1
ATOM 1534 O O . ALA A 1 195 ? -12.750 5.855 20.551 1.00 94.94 195 ALA A O 1
ATOM 1535 N N . VAL A 1 196 ? -13.169 4.983 18.527 1.00 95.88 196 VAL A N 1
ATOM 1536 C CA . VAL A 1 196 ? -14.609 5.263 18.530 1.00 95.88 196 VAL A CA 1
ATOM 1537 C C . VAL A 1 196 ? -15.384 3.995 18.224 1.00 95.88 196 VAL A C 1
ATOM 1539 O O . VAL A 1 196 ? -15.196 3.401 17.160 1.00 95.88 196 VAL A O 1
ATOM 1542 N N . ASP A 1 197 ? -16.289 3.605 19.118 1.00 94.88 197 ASP A N 1
ATOM 1543 C CA . ASP A 1 197 ? -17.226 2.524 18.837 1.00 94.88 197 ASP A CA 1
ATOM 1544 C C . ASP A 1 197 ? -18.202 2.936 17.725 1.00 94.88 197 ASP A C 1
ATOM 1546 O O . ASP A 1 197 ? -18.811 4.009 17.729 1.00 94.88 197 ASP A O 1
ATOM 1550 N N . GLY A 1 198 ? -18.343 2.075 16.728 1.00 92.50 198 GLY A N 1
ATOM 1551 C CA . GLY A 1 198 ? -19.149 2.323 15.546 1.00 92.50 198 GLY A CA 1
ATOM 1552 C C . GLY A 1 198 ? -20.647 2.353 15.836 1.00 92.50 198 GLY A C 1
ATOM 1553 O O . GLY A 1 198 ? -21.379 2.932 15.036 1.00 92.50 198 GLY A O 1
ATOM 1554 N N . HIS A 1 199 ? -21.101 1.748 16.939 1.00 94.75 199 HIS A N 1
ATOM 1555 C CA . HIS A 1 199 ? -22.515 1.627 17.282 1.00 94.75 199 HIS A CA 1
ATOM 1556 C C . HIS A 1 199 ? -22.948 2.684 18.303 1.00 94.75 199 HIS A C 1
ATOM 1558 O O . HIS A 1 199 ? -23.806 3.506 18.001 1.00 94.75 199 HIS A O 1
ATOM 1564 N N . THR A 1 200 ? -22.328 2.707 19.482 1.00 95.81 200 THR A N 1
ATOM 1565 C CA . THR A 1 200 ? -22.665 3.638 20.571 1.00 95.81 200 THR A CA 1
ATOM 1566 C C . THR A 1 200 ? -22.103 5.033 20.352 1.00 95.81 200 THR A C 1
ATOM 1568 O O . THR A 1 200 ? -22.528 5.970 21.020 1.00 95.81 200 THR A O 1
ATOM 1571 N N . ARG A 1 201 ? -21.127 5.179 19.443 1.00 94.88 201 ARG A N 1
ATOM 1572 C CA . ARG A 1 201 ? -20.352 6.412 19.230 1.00 94.88 201 ARG A CA 1
ATOM 1573 C C . ARG A 1 201 ? -19.528 6.847 20.444 1.00 94.88 201 ARG A C 1
ATOM 1575 O O . ARG A 1 201 ? -18.960 7.938 20.413 1.00 94.88 201 ARG A O 1
ATOM 1582 N N . LEU A 1 202 ? -19.399 5.992 21.462 1.00 97.38 202 LEU A N 1
ATOM 1583 C CA . LEU A 1 202 ? -18.507 6.223 22.591 1.00 97.38 202 LEU A CA 1
ATOM 1584 C C . LEU A 1 202 ? -17.063 6.338 22.087 1.00 97.38 202 LEU A C 1
ATOM 1586 O O . LEU A 1 202 ? -16.606 5.503 21.302 1.00 97.38 202 LEU A O 1
ATOM 1590 N N . ALA A 1 203 ? -16.358 7.375 22.535 1.00 97.00 203 ALA A N 1
ATOM 1591 C CA . ALA A 1 203 ? -15.022 7.710 22.065 1.00 97.00 203 ALA A CA 1
ATOM 1592 C C . ALA A 1 203 ? -14.024 7.813 23.225 1.00 97.00 203 ALA A C 1
ATOM 1594 O O . ALA A 1 203 ? -14.275 8.499 24.211 1.00 97.00 203 ALA A O 1
ATOM 1595 N N . CYS A 1 204 ? -12.866 7.179 23.061 1.00 96.06 204 CYS A N 1
ATOM 1596 C CA . CYS A 1 204 ? -11.677 7.374 23.883 1.00 96.06 204 CYS A CA 1
ATOM 1597 C C . CYS A 1 204 ? -10.684 8.210 23.076 1.00 96.06 204 CYS A C 1
ATOM 1599 O O . CYS A 1 204 ? -10.429 7.887 21.915 1.00 96.06 204 CYS A O 1
ATOM 1601 N N . THR A 1 205 ? -10.148 9.297 23.632 1.00 96.50 205 THR A N 1
ATOM 1602 C CA . THR A 1 205 ? -9.111 10.091 22.958 1.00 96.50 205 THR A CA 1
ATOM 1603 C C . THR A 1 205 ? -7.989 10.453 23.915 1.00 96.50 205 THR A C 1
ATOM 1605 O O . THR A 1 205 ? -8.242 10.966 25.000 1.00 96.50 205 THR A O 1
ATOM 1608 N N . GLU A 1 206 ? -6.751 10.222 23.489 1.00 94.50 206 GLU A N 1
ATOM 1609 C CA . GLU A 1 206 ? -5.545 10.516 24.258 1.00 94.50 206 GLU A CA 1
ATOM 1610 C C . GLU A 1 206 ? -4.568 11.364 23.440 1.00 94.50 206 GLU A C 1
ATOM 1612 O O . GLU A 1 206 ? -4.350 11.126 22.250 1.00 94.50 206 GLU A O 1
ATOM 1617 N N . ALA A 1 207 ? -3.941 12.344 24.090 1.00 92.50 207 ALA A N 1
ATOM 1618 C CA . ALA A 1 207 ? -2.839 13.099 23.512 1.00 92.50 207 ALA A CA 1
ATOM 1619 C C . ALA A 1 207 ? -1.510 12.404 23.835 1.00 92.50 207 ALA A C 1
ATOM 1621 O O . ALA A 1 207 ? -1.085 12.367 24.988 1.00 92.50 207 ALA A O 1
ATOM 1622 N N . LEU A 1 208 ? -0.846 11.874 22.811 1.00 90.81 208 LEU A N 1
ATOM 1623 C CA . LEU A 1 208 ? 0.379 11.085 22.921 1.00 90.81 208 LEU A CA 1
ATOM 1624 C C . LEU A 1 208 ? 1.573 11.781 22.234 1.00 90.81 208 LEU A C 1
ATOM 1626 O O . LEU A 1 208 ? 1.386 12.701 21.424 1.00 90.81 208 LEU A O 1
ATOM 1630 N N . PRO A 1 209 ? 2.820 11.410 22.592 1.00 86.94 209 PRO A N 1
ATOM 1631 C CA . PRO A 1 209 ? 4.008 12.170 22.196 1.00 86.94 209 PRO A CA 1
ATOM 1632 C C . PRO A 1 209 ? 4.443 11.961 20.740 1.00 86.94 209 PRO A C 1
ATOM 1634 O O . PRO A 1 209 ? 5.105 12.841 20.184 1.00 86.94 209 PRO A O 1
ATOM 1637 N N . ASP A 1 210 ? 4.092 10.836 20.114 1.00 86.81 210 ASP A N 1
ATOM 1638 C CA . ASP A 1 210 ? 4.508 10.491 18.752 1.00 86.81 210 ASP A CA 1
ATOM 1639 C C . ASP A 1 210 ? 3.504 9.585 18.017 1.00 86.81 210 ASP A C 1
ATOM 1641 O O . ASP A 1 210 ? 2.499 9.172 18.583 1.00 86.81 210 ASP A O 1
ATOM 1645 N N . GLU A 1 211 ? 3.775 9.316 16.734 1.00 86.19 211 GLU A N 1
ATOM 1646 C CA . GLU A 1 211 ? 3.014 8.400 15.869 1.00 86.19 211 GLU A CA 1
ATOM 1647 C C . GLU A 1 211 ? 3.752 7.065 15.662 1.00 86.19 211 GLU A C 1
ATOM 1649 O O . GLU A 1 211 ? 3.837 6.550 14.543 1.00 86.19 211 GLU A O 1
ATOM 1654 N N . LYS A 1 212 ? 4.371 6.522 16.718 1.00 85.19 212 LYS A N 1
ATOM 1655 C CA . LYS A 1 212 ? 5.069 5.231 16.642 1.00 85.19 212 LYS A CA 1
ATOM 1656 C C . LYS A 1 212 ? 4.129 4.052 16.881 1.00 85.19 212 LYS A C 1
ATOM 1658 O O . LYS A 1 212 ? 3.011 4.207 17.379 1.00 85.19 212 LYS A O 1
ATOM 1663 N N . ALA A 1 213 ? 4.590 2.864 16.495 1.00 78.50 213 ALA A N 1
ATOM 1664 C CA . ALA A 1 213 ? 3.832 1.634 16.674 1.00 78.50 213 ALA A CA 1
ATOM 1665 C C . ALA A 1 213 ? 3.632 1.331 18.161 1.00 78.50 213 ALA A C 1
ATOM 1667 O O . ALA A 1 213 ? 2.502 1.125 18.576 1.00 78.50 213 ALA A O 1
ATOM 1668 N N . GLU A 1 214 ? 4.681 1.423 18.976 1.00 80.69 214 GLU A N 1
ATOM 1669 C CA . GLU A 1 214 ? 4.644 1.139 20.415 1.00 80.69 214 GLU A CA 1
ATOM 1670 C C . GLU A 1 214 ? 3.614 2.031 21.130 1.00 80.69 214 GLU A C 1
ATOM 1672 O O . GLU A 1 214 ? 2.785 1.559 21.911 1.00 80.69 214 GLU A O 1
ATOM 1677 N N . THR A 1 215 ? 3.594 3.320 20.781 1.00 85.69 215 THR A N 1
ATOM 1678 C CA . THR A 1 215 ? 2.619 4.301 21.276 1.00 85.69 215 THR A CA 1
ATOM 1679 C C . THR A 1 215 ? 1.188 3.932 20.874 1.00 85.69 215 THR A C 1
ATOM 1681 O O . THR A 1 215 ? 0.275 3.994 21.700 1.00 85.69 215 THR A O 1
ATOM 1684 N N . ALA A 1 216 ? 0.986 3.492 19.627 1.00 86.00 216 ALA A N 1
ATOM 1685 C CA . ALA A 1 216 ? -0.313 3.050 19.125 1.00 86.00 216 ALA A CA 1
ATOM 1686 C C . ALA A 1 216 ? -0.812 1.765 19.803 1.00 86.00 216 ALA A C 1
ATOM 1688 O O . ALA A 1 216 ? -1.998 1.665 20.115 1.00 86.00 216 ALA A O 1
ATOM 1689 N N . ILE A 1 217 ? 0.080 0.804 20.056 1.00 81.62 217 ILE A N 1
ATOM 1690 C CA . ILE A 1 217 ? -0.227 -0.437 20.780 1.00 81.62 217 ILE A CA 1
ATOM 1691 C C . ILE A 1 217 ? -0.683 -0.104 22.202 1.00 81.62 217 ILE A C 1
ATOM 1693 O O . ILE A 1 217 ? -1.752 -0.537 22.639 1.00 81.62 217 ILE A O 1
ATOM 1697 N N . GLY A 1 218 ? 0.098 0.722 22.907 1.00 83.94 218 GLY A N 1
ATOM 1698 C CA . GLY A 1 218 ? -0.233 1.169 24.257 1.00 83.94 218 GLY A CA 1
ATOM 1699 C C . GLY A 1 218 ? -1.590 1.872 24.319 1.00 83.94 218 GLY A C 1
ATOM 1700 O O . GLY A 1 218 ? -2.387 1.585 25.211 1.00 83.94 218 GLY A O 1
ATOM 1701 N N . PHE A 1 219 ? -1.879 2.740 23.344 1.00 91.19 219 PHE A N 1
ATOM 1702 C CA . PHE A 1 219 ? -3.182 3.391 23.223 1.00 91.19 219 PHE A CA 1
ATOM 1703 C C . PHE A 1 219 ? -4.325 2.387 23.058 1.00 91.19 219 PHE A C 1
ATOM 1705 O O . PHE A 1 219 ? -5.315 2.470 23.776 1.00 91.19 219 PHE A O 1
ATOM 1712 N N . VAL A 1 220 ? -4.202 1.418 22.148 1.00 87.19 220 VAL A N 1
ATOM 1713 C CA . VAL A 1 220 ? -5.277 0.443 21.901 1.00 87.19 220 VAL A CA 1
ATOM 1714 C C . VAL A 1 220 ? -5.562 -0.405 23.139 1.00 87.19 220 VAL A C 1
ATOM 1716 O O . VAL A 1 220 ? -6.729 -0.644 23.447 1.00 87.19 220 VAL A O 1
ATOM 1719 N N . ASN A 1 221 ? -4.537 -0.795 23.899 1.00 85.19 221 ASN A N 1
ATOM 1720 C CA . ASN A 1 221 ? -4.726 -1.513 25.163 1.00 85.19 221 ASN A CA 1
ATOM 1721 C C . ASN A 1 221 ? -5.496 -0.672 26.195 1.00 85.19 221 ASN A C 1
ATOM 1723 O O . ASN A 1 221 ? -6.418 -1.176 26.838 1.00 85.19 221 ASN A O 1
ATOM 1727 N N . ARG A 1 222 ? -5.175 0.622 26.321 1.00 90.88 222 ARG A N 1
ATOM 1728 C CA . ARG A 1 222 ? -5.915 1.535 27.207 1.00 90.88 222 ARG A CA 1
ATOM 1729 C C . ARG A 1 222 ? -7.336 1.794 26.716 1.00 90.88 222 ARG A C 1
ATOM 1731 O O . ARG A 1 222 ? -8.263 1.758 27.517 1.00 90.88 222 ARG A O 1
ATOM 1738 N N . ALA A 1 223 ? -7.533 1.953 25.410 1.00 91.81 223 ALA A N 1
ATOM 1739 C CA . ALA A 1 223 ? -8.854 2.102 24.813 1.00 91.81 223 ALA A CA 1
ATOM 1740 C C . ALA A 1 223 ? -9.734 0.868 25.072 1.00 91.81 223 ALA A C 1
ATOM 1742 O O . ALA A 1 223 ? -10.901 1.019 25.417 1.00 91.81 223 ALA A O 1
ATOM 1743 N N . LYS A 1 224 ? -9.182 -0.352 24.982 1.00 86.44 224 LYS A N 1
ATOM 1744 C CA . LYS A 1 224 ? -9.888 -1.587 25.368 1.00 86.44 224 LYS A CA 1
ATOM 1745 C C . LYS A 1 224 ? -10.351 -1.544 26.826 1.00 86.44 224 LYS A C 1
ATOM 1747 O O . LYS A 1 224 ? -11.518 -1.812 27.093 1.00 86.44 224 LYS A O 1
ATOM 1752 N N . ALA A 1 225 ? -9.460 -1.177 27.749 1.00 87.50 225 ALA A N 1
ATOM 1753 C CA . ALA A 1 225 ? -9.801 -1.052 29.167 1.00 87.50 225 ALA A CA 1
ATOM 1754 C C . ALA A 1 225 ? -10.882 0.018 29.403 1.00 87.50 225 ALA A C 1
ATOM 1756 O O . ALA A 1 225 ? -11.838 -0.220 30.139 1.00 87.50 225 ALA A O 1
ATOM 1757 N N . PHE A 1 226 ? -10.777 1.159 28.719 1.00 95.12 226 PHE A N 1
ATOM 1758 C CA . PHE A 1 226 ? -11.789 2.210 28.740 1.00 95.12 226 PHE A CA 1
ATOM 1759 C C . PHE A 1 226 ? -13.151 1.689 28.267 1.00 95.12 226 PHE A C 1
ATOM 1761 O O . PHE A 1 226 ? -14.143 1.860 28.966 1.00 95.12 226 PHE A O 1
ATOM 1768 N N . PHE A 1 227 ? -13.220 1.008 27.122 1.00 94.19 227 PHE A N 1
ATOM 1769 C CA . PHE A 1 227 ? -14.472 0.450 26.608 1.00 94.19 227 PHE A CA 1
ATOM 1770 C C . PHE A 1 227 ? -15.074 -0.600 27.547 1.00 94.19 227 PHE A C 1
ATOM 1772 O O . PHE A 1 227 ? -16.278 -0.559 27.805 1.00 94.19 227 PHE A O 1
ATOM 1779 N N . ALA A 1 228 ? -14.244 -1.474 28.122 1.00 89.19 228 ALA A N 1
ATOM 1780 C CA . ALA A 1 228 ? -14.684 -2.471 29.092 1.00 89.19 228 ALA A CA 1
ATOM 1781 C C . ALA A 1 228 ? -15.300 -1.825 30.342 1.00 89.19 228 ALA A C 1
ATOM 1783 O O . ALA A 1 228 ? -16.367 -2.252 30.781 1.00 89.19 228 ALA A O 1
ATOM 1784 N N . ALA A 1 229 ? -14.694 -0.748 30.856 1.00 93.94 229 ALA A N 1
ATOM 1785 C CA . ALA A 1 229 ? -15.238 0.024 31.975 1.00 93.94 229 ALA A CA 1
ATOM 1786 C C . ALA A 1 229 ? -16.604 0.671 31.662 1.00 93.94 229 ALA A C 1
ATOM 1788 O O . ALA A 1 229 ? -17.372 0.953 32.575 1.00 93.94 229 ALA A O 1
ATOM 1789 N N . HIS A 1 230 ? -16.931 0.860 30.380 1.00 95.75 230 HIS A N 1
ATOM 1790 C CA . HIS A 1 230 ? -18.215 1.389 29.909 1.00 95.75 230 HIS A CA 1
ATOM 1791 C C . HIS A 1 230 ? -19.159 0.288 29.388 1.00 95.75 230 HIS A C 1
ATOM 1793 O O . HIS A 1 230 ? -20.049 0.553 28.581 1.00 95.75 230 HIS A O 1
ATOM 1799 N N . GLY A 1 231 ? -18.960 -0.964 29.815 1.00 91.94 231 GLY A N 1
ATOM 1800 C CA . GLY A 1 231 ? -19.834 -2.094 29.481 1.00 91.94 231 GLY A CA 1
ATOM 1801 C C . GLY A 1 231 ? -19.602 -2.710 28.097 1.00 91.94 231 GLY A C 1
ATOM 1802 O O . GLY A 1 231 ? -20.280 -3.667 27.730 1.00 91.94 231 GLY A O 1
ATOM 1803 N N . ILE A 1 232 ? -18.626 -2.218 27.329 1.00 91.38 232 ILE A N 1
ATOM 1804 C CA . ILE A 1 232 ? -18.216 -2.796 26.044 1.00 91.38 232 ILE A CA 1
ATOM 1805 C C . ILE A 1 232 ? -17.035 -3.736 26.298 1.00 91.38 232 ILE A C 1
ATOM 1807 O O . ILE A 1 232 ? -15.872 -3.402 26.083 1.00 91.38 232 ILE A O 1
ATOM 1811 N N . THR A 1 233 ? -17.340 -4.930 26.799 1.00 85.31 233 THR A N 1
ATOM 1812 C CA . THR A 1 233 ? -16.335 -5.915 27.239 1.00 85.31 233 THR A CA 1
ATOM 1813 C C . THR A 1 233 ? -15.704 -6.706 26.097 1.00 85.31 233 THR A C 1
ATOM 1815 O O . THR A 1 233 ? -14.651 -7.313 26.276 1.00 85.31 233 THR A O 1
ATOM 1818 N N . ARG A 1 234 ? -16.316 -6.688 24.908 1.00 81.50 234 ARG A N 1
ATOM 1819 C CA . ARG A 1 234 ? -15.828 -7.389 23.718 1.00 81.50 234 ARG A CA 1
ATOM 1820 C C . ARG A 1 234 ? -15.740 -6.440 22.536 1.00 81.50 234 ARG A C 1
ATOM 1822 O O . ARG A 1 234 ? -16.734 -5.825 22.165 1.00 81.50 234 ARG A O 1
ATOM 1829 N N . ILE A 1 235 ? -14.568 -6.388 21.906 1.00 81.69 235 ILE A N 1
ATOM 1830 C CA . ILE A 1 235 ? -14.354 -5.667 20.650 1.00 81.69 235 ILE A CA 1
ATOM 1831 C C . ILE A 1 235 ? -14.147 -6.687 19.545 1.00 81.69 235 ILE A C 1
ATOM 1833 O O . ILE A 1 235 ? -13.126 -7.364 19.488 1.00 81.69 235 ILE A O 1
ATOM 1837 N N . GLU A 1 236 ? -15.126 -6.783 18.656 1.00 77.25 236 GLU A N 1
ATOM 1838 C CA . GLU A 1 236 ? -15.085 -7.732 17.554 1.00 77.25 236 GLU A CA 1
ATOM 1839 C C . GLU A 1 236 ? -14.229 -7.225 16.412 1.00 77.25 236 GLU A C 1
ATOM 1841 O O . GLU A 1 236 ? -13.642 -8.038 15.726 1.00 77.25 236 GLU A O 1
ATOM 1846 N N . ARG A 1 237 ? -14.146 -5.916 16.155 1.00 76.44 237 ARG A N 1
ATOM 1847 C CA . ARG A 1 237 ? -13.361 -5.398 15.023 1.00 76.44 237 ARG A CA 1
ATOM 1848 C C . ARG A 1 237 ? -12.634 -4.128 15.380 1.00 76.44 237 ARG A C 1
ATOM 1850 O O . ARG A 1 237 ? -13.223 -3.243 15.987 1.00 76.44 237 ARG A O 1
ATOM 1857 N N . ILE A 1 238 ? -11.394 -4.013 14.917 1.00 81.00 238 ILE A N 1
ATOM 1858 C CA . ILE A 1 238 ? -10.650 -2.753 14.908 1.00 81.00 238 ILE A CA 1
ATOM 1859 C C . ILE A 1 238 ? -10.444 -2.332 13.454 1.00 81.00 238 ILE A C 1
ATOM 1861 O O . ILE A 1 238 ? -9.927 -3.105 12.649 1.00 81.00 238 ILE A O 1
ATOM 1865 N N . VAL A 1 239 ? -10.848 -1.106 13.128 1.00 81.06 239 VAL A N 1
ATOM 1866 C CA . VAL A 1 239 ? -10.728 -0.511 11.792 1.00 81.06 239 VAL A CA 1
ATOM 1867 C C . VAL A 1 239 ? -9.760 0.659 11.851 1.00 81.06 239 VAL A C 1
ATOM 1869 O O . VAL A 1 239 ? -9.965 1.585 12.631 1.00 81.06 239 VAL A O 1
ATOM 1872 N N . THR A 1 240 ? -8.734 0.641 11.001 1.00 81.06 240 THR A N 1
ATOM 1873 C CA . THR A 1 240 ? -7.735 1.716 10.887 1.00 81.06 240 THR A CA 1
ATOM 1874 C C . THR A 1 240 ? -7.570 2.143 9.429 1.00 81.06 240 THR A C 1
ATOM 1876 O O . THR A 1 240 ? -7.958 1.434 8.497 1.00 81.06 240 THR A O 1
ATOM 1879 N N . ASP A 1 241 ? -6.977 3.312 9.203 1.00 72.44 241 ASP A N 1
ATOM 1880 C CA . ASP A 1 241 ? -6.701 3.855 7.870 1.00 72.44 241 ASP A CA 1
ATOM 1881 C C . ASP A 1 241 ? -5.395 3.318 7.234 1.00 72.44 241 ASP A C 1
ATOM 1883 O O . ASP A 1 241 ? -5.062 3.665 6.097 1.00 72.44 241 ASP A O 1
ATOM 1887 N N . ASN A 1 242 ? -4.681 2.415 7.921 1.00 66.25 242 ASN A N 1
ATOM 1888 C CA . ASN A 1 242 ? -3.309 1.973 7.623 1.00 66.25 242 ASN A CA 1
ATOM 1889 C C . ASN A 1 242 ? -2.242 3.080 7.729 1.00 66.25 242 ASN A C 1
ATOM 1891 O O . ASN A 1 242 ? -1.212 3.026 7.037 1.00 66.25 242 ASN A O 1
ATOM 1895 N N . GLY A 1 243 ? -2.456 4.058 8.613 1.00 70.44 243 GLY A N 1
ATOM 1896 C CA . GLY A 1 243 ? -1.439 5.009 9.050 1.00 70.44 243 GLY A CA 1
ATOM 1897 C C . GLY A 1 243 ? -0.130 4.317 9.445 1.00 70.44 243 GLY A C 1
ATOM 1898 O O . GLY A 1 243 ? -0.093 3.127 9.756 1.00 70.44 243 GLY A O 1
ATOM 1899 N N . ALA A 1 244 ? 0.991 5.042 9.387 1.00 71.81 244 ALA A N 1
ATOM 1900 C CA . ALA A 1 244 ? 2.323 4.454 9.558 1.00 71.81 244 ALA A CA 1
ATOM 1901 C C . ALA A 1 244 ? 2.498 3.638 10.848 1.00 71.81 244 ALA A C 1
ATOM 1903 O O . ALA A 1 244 ? 3.126 2.580 10.802 1.00 71.81 244 ALA A O 1
ATOM 1904 N N . CYS A 1 245 ? 1.888 4.101 11.936 1.00 76.19 245 CYS A N 1
ATOM 1905 C CA . CYS A 1 245 ? 1.856 3.450 13.239 1.00 76.19 245 CYS A CA 1
ATOM 1906 C C . CYS A 1 245 ? 1.028 2.160 13.291 1.00 76.19 245 CYS A C 1
ATOM 1908 O O . CYS A 1 245 ? 1.313 1.330 14.140 1.00 76.19 245 CYS A O 1
ATOM 1910 N N . TYR A 1 246 ? 0.056 1.965 12.391 1.00 70.31 246 TYR A N 1
ATOM 1911 C CA . TYR A 1 246 ? -0.822 0.784 12.325 1.00 70.31 246 TYR A CA 1
ATOM 1912 C C . TYR A 1 246 ? -0.351 -0.262 11.301 1.00 70.31 246 TYR A C 1
ATOM 1914 O O . TYR A 1 246 ? -1.116 -1.122 10.866 1.00 70.31 246 TYR A O 1
ATOM 1922 N N . ARG A 1 247 ? 0.909 -0.168 10.853 1.00 69.12 247 ARG A N 1
ATOM 1923 C CA . ARG A 1 247 ? 1.525 -1.114 9.907 1.00 69.12 247 ARG A CA 1
ATOM 1924 C C . ARG A 1 247 ? 2.302 -2.211 10.646 1.00 69.12 247 ARG A C 1
ATOM 1926 O O . ARG A 1 247 ? 2.086 -2.444 11.821 1.00 69.12 247 ARG A O 1
ATOM 1933 N N . ARG A 1 248 ? 3.181 -2.925 9.937 1.00 61.09 248 ARG A N 1
ATOM 1934 C CA . ARG A 1 248 ? 3.832 -4.193 10.323 1.00 61.09 248 ARG A CA 1
ATOM 1935 C C . ARG A 1 248 ? 4.194 -4.380 11.808 1.00 61.09 248 ARG A C 1
ATOM 1937 O O . ARG A 1 248 ? 3.923 -5.465 12.299 1.00 61.09 248 ARG A O 1
ATOM 1944 N N . SER A 1 249 ? 4.790 -3.391 12.477 1.00 61.75 249 SER A N 1
ATOM 1945 C CA . SER A 1 249 ? 5.215 -3.485 13.886 1.00 61.75 249 SER A CA 1
ATOM 1946 C C . SER A 1 249 ? 4.078 -3.320 14.898 1.00 61.75 249 SER A C 1
ATOM 1948 O O . SER A 1 249 ? 4.201 -3.783 16.021 1.00 61.75 249 SER A O 1
ATOM 1950 N N . PHE A 1 250 ? 2.946 -2.725 14.507 1.00 60.34 250 PHE A N 1
ATOM 1951 C CA . PHE A 1 250 ? 1.756 -2.628 15.356 1.00 60.34 250 PHE A CA 1
ATOM 1952 C C . PHE A 1 250 ? 1.299 -4.009 15.823 1.00 60.34 250 PHE A C 1
ATOM 1954 O O . PHE A 1 250 ? 0.994 -4.226 16.986 1.00 60.34 250 PHE A O 1
ATOM 1961 N N . PHE A 1 251 ? 1.285 -4.972 14.909 1.00 63.06 251 PHE A N 1
ATOM 1962 C CA . PHE A 1 251 ? 0.742 -6.293 15.180 1.00 63.06 251 PHE A CA 1
ATOM 1963 C C . PHE A 1 251 ? 1.684 -7.196 15.978 1.00 63.06 251 PHE A C 1
ATOM 1965 O O . PHE A 1 251 ? 1.227 -8.249 16.401 1.00 63.06 251 PHE A O 1
ATOM 1972 N N . GLU A 1 252 ? 2.951 -6.818 16.195 1.00 63.62 252 GLU A N 1
ATOM 1973 C CA . GLU A 1 252 ? 3.929 -7.681 16.869 1.00 63.62 252 GLU A CA 1
ATOM 1974 C C . GLU A 1 252 ? 3.564 -7.872 18.344 1.00 63.62 252 GLU A C 1
ATOM 1976 O O . GLU A 1 252 ? 3.374 -8.997 18.773 1.00 63.62 252 GLU A O 1
ATOM 1981 N N . GLU A 1 253 ? 3.334 -6.803 19.101 1.00 62.38 253 GLU A N 1
ATOM 1982 C CA . GLU A 1 253 ? 3.138 -6.900 20.559 1.00 62.38 253 GLU A CA 1
ATOM 1983 C C . GLU A 1 253 ? 1.721 -6.513 21.020 1.00 62.38 253 GLU A C 1
ATOM 1985 O O . GLU A 1 253 ? 1.456 -6.372 22.214 1.00 62.38 253 GLU A O 1
ATOM 1990 N N . THR A 1 254 ? 0.780 -6.331 20.087 1.00 61.75 254 THR A N 1
ATOM 1991 C CA . THR A 1 254 ? -0.599 -5.973 20.450 1.00 61.75 254 THR A CA 1
ATOM 1992 C C . THR A 1 254 ? -1.331 -7.156 21.075 1.00 61.75 254 THR A C 1
ATOM 1994 O O . THR A 1 254 ? -1.345 -8.259 20.527 1.00 61.75 254 THR A O 1
ATOM 1997 N N . ASN A 1 255 ? -2.029 -6.903 22.185 1.00 64.62 255 ASN A N 1
ATOM 1998 C CA . ASN A 1 255 ? -3.058 -7.812 22.667 1.00 64.62 255 ASN A CA 1
ATOM 1999 C C . ASN A 1 255 ? -4.266 -7.713 21.724 1.00 64.62 255 ASN A C 1
ATOM 2001 O O . ASN A 1 255 ? -4.979 -6.706 21.703 1.00 64.62 255 ASN A O 1
ATOM 2005 N N . LEU A 1 256 ? -4.507 -8.765 20.951 1.00 67.31 256 LEU A N 1
ATOM 2006 C CA . LEU A 1 256 ? -5.594 -8.897 19.983 1.00 67.31 256 LEU A CA 1
ATOM 2007 C C . LEU A 1 256 ? -6.553 -10.032 20.368 1.00 67.31 256 LEU A C 1
ATOM 2009 O O . LEU A 1 256 ? -7.299 -10.513 19.517 1.00 67.31 256 LEU A O 1
ATOM 2013 N N . THR A 1 257 ? -6.572 -10.418 21.646 1.00 57.62 257 THR A N 1
ATOM 2014 C CA . THR A 1 257 ? -7.462 -11.452 22.177 1.00 57.62 257 THR A CA 1
ATOM 2015 C C . THR A 1 257 ? -8.917 -11.148 21.813 1.00 57.62 257 THR A C 1
ATOM 2017 O O . THR A 1 257 ? -9.370 -10.009 21.966 1.00 57.62 257 THR A O 1
ATOM 2020 N N . ASP A 1 258 ? -9.608 -12.153 21.269 1.00 54.84 258 ASP A N 1
ATOM 2021 C CA . ASP A 1 258 ? -11.000 -12.115 20.791 1.00 54.84 258 ASP A CA 1
ATOM 2022 C C . ASP A 1 258 ? -11.326 -11.053 19.717 1.00 54.84 258 ASP A C 1
ATOM 2024 O O . ASP A 1 258 ? -12.501 -10.832 19.395 1.00 54.84 258 ASP A O 1
ATOM 2028 N N . VAL A 1 259 ? -10.307 -10.413 19.126 1.00 60.41 259 VAL A N 1
ATOM 2029 C CA . VAL A 1 259 ? -10.475 -9.437 18.042 1.00 60.41 259 VAL A CA 1
ATOM 2030 C C . VAL A 1 259 ? -10.574 -10.164 16.705 1.00 60.41 259 VAL A C 1
ATOM 2032 O O . VAL A 1 259 ? -9.774 -11.040 16.376 1.00 60.41 259 VAL A O 1
ATOM 2035 N N . LEU A 1 260 ? -11.527 -9.746 15.881 1.00 51.88 260 LEU A N 1
ATOM 2036 C CA . LEU A 1 260 ? -11.631 -10.126 14.483 1.00 51.88 260 LEU A CA 1
ATOM 2037 C C . LEU A 1 260 ? -11.086 -8.987 13.597 1.00 51.88 260 LEU A C 1
ATOM 2039 O O . LEU A 1 260 ? -11.606 -7.871 13.543 1.00 51.88 260 LEU A O 1
ATOM 2043 N N . LEU A 1 261 ? -9.962 -9.250 12.924 1.00 53.31 261 LEU A N 1
ATOM 2044 C CA . LEU A 1 261 ? -9.303 -8.281 12.041 1.00 53.31 261 LEU A CA 1
ATOM 2045 C C . LEU A 1 261 ? -9.884 -8.408 10.627 1.00 53.31 261 LEU A C 1
ATOM 2047 O O . LEU A 1 261 ? -9.458 -9.259 9.852 1.00 53.31 261 LEU A O 1
ATOM 2051 N N . ILE A 1 262 ? -10.835 -7.544 10.265 1.00 42.94 262 ILE A N 1
ATOM 2052 C CA . ILE A 1 262 ? -11.351 -7.437 8.890 1.00 42.94 262 ILE A CA 1
ATOM 2053 C C . ILE A 1 262 ? -10.930 -6.098 8.291 1.00 42.94 262 ILE A C 1
ATOM 2055 O O . ILE A 1 262 ? -11.004 -5.066 8.948 1.00 42.94 262 ILE A O 1
ATOM 2059 N N . ASP A 1 263 ? -10.500 -6.127 7.027 1.00 35.94 263 ASP A N 1
ATOM 2060 C CA . ASP A 1 263 ? -10.064 -4.952 6.260 1.00 35.94 263 ASP A CA 1
ATOM 2061 C C . ASP A 1 263 ? -8.854 -4.198 6.835 1.00 35.94 263 ASP A C 1
ATOM 2063 O O . ASP A 1 263 ? -8.571 -3.065 6.433 1.00 35.94 263 ASP A O 1
ATOM 2067 N N . ALA A 1 264 ? -8.033 -4.870 7.653 1.00 44.59 264 ALA A N 1
ATOM 2068 C CA . ALA A 1 264 ? -6.611 -4.558 7.707 1.00 44.59 264 ALA A CA 1
ATOM 2069 C C . ALA A 1 264 ? -6.041 -4.843 6.308 1.00 44.59 264 ALA A C 1
ATOM 2071 O O . ALA A 1 264 ? -5.520 -5.918 6.005 1.00 44.59 264 ALA A O 1
ATOM 2072 N N . ASP A 1 265 ? -6.216 -3.889 5.398 1.00 38.56 265 ASP A N 1
ATOM 2073 C CA . ASP A 1 265 ? -5.557 -3.840 4.109 1.00 38.56 265 ASP A CA 1
ATOM 2074 C C . ASP A 1 265 ? -4.099 -3.504 4.427 1.00 38.56 265 ASP A C 1
ATOM 2076 O O . ASP A 1 265 ? -3.624 -2.402 4.149 1.00 38.56 265 ASP A O 1
ATOM 2080 N N . VAL A 1 266 ? -3.395 -4.469 5.044 1.00 45.78 266 VAL A N 1
ATOM 2081 C CA . VAL A 1 266 ? -1.952 -4.472 5.266 1.00 45.78 266 VAL A CA 1
ATOM 2082 C C . VAL A 1 266 ? -1.319 -4.596 3.881 1.00 45.78 266 VAL A C 1
ATOM 2084 O O . VAL A 1 266 ? -0.710 -5.589 3.501 1.00 45.78 266 VAL A O 1
ATOM 2087 N N . LYS A 1 267 ? -1.506 -3.556 3.061 1.00 38.72 267 LYS A N 1
ATOM 2088 C CA . LYS A 1 267 ? -1.068 -3.402 1.669 1.00 38.72 267 LYS A CA 1
ATOM 2089 C C . LYS A 1 267 ? 0.445 -3.459 1.526 1.00 38.72 267 LYS A C 1
ATOM 2091 O O . LYS A 1 267 ? 0.973 -3.343 0.421 1.00 38.72 267 LYS A O 1
ATOM 2096 N N . LEU A 1 268 ? 1.150 -3.595 2.639 1.00 36.62 268 LEU A N 1
ATOM 2097 C CA . LEU A 1 268 ? 2.585 -3.574 2.738 1.00 36.62 268 LEU A CA 1
ATOM 2098 C C . LEU A 1 268 ? 3.036 -4.908 3.322 1.00 36.62 268 LEU A C 1
ATOM 2100 O O . LEU A 1 268 ? 2.891 -5.162 4.508 1.00 36.62 268 LEU A O 1
ATOM 2104 N N . ALA A 1 269 ? 3.542 -5.739 2.411 1.00 47.00 269 ALA A N 1
ATOM 2105 C CA . ALA A 1 269 ? 4.459 -6.857 2.599 1.00 47.00 269 ALA A CA 1
ATOM 2106 C C . ALA A 1 269 ? 4.617 -7.388 4.039 1.00 47.00 269 ALA A C 1
ATOM 2108 O O . ALA A 1 269 ? 5.289 -6.771 4.862 1.00 47.00 269 ALA A O 1
ATOM 2109 N N . ARG A 1 270 ? 4.131 -8.618 4.260 1.00 56.69 270 ARG A N 1
ATOM 2110 C CA . ARG A 1 270 ? 4.493 -9.495 5.387 1.00 56.69 270 ARG A CA 1
ATOM 2111 C C . ARG A 1 270 ? 4.201 -8.892 6.778 1.00 56.69 270 ARG A C 1
ATOM 2113 O O . ARG A 1 270 ? 5.154 -8.494 7.456 1.00 56.69 270 ARG A O 1
ATOM 2120 N N . PRO A 1 271 ? 2.932 -8.829 7.233 1.00 58.69 271 PRO A N 1
ATOM 2121 C CA . PRO A 1 271 ? 2.624 -8.464 8.621 1.00 58.69 271 PRO A CA 1
ATOM 2122 C C . PRO A 1 271 ? 3.404 -9.344 9.607 1.00 58.69 271 PRO A C 1
ATOM 2124 O O . PRO A 1 271 ? 3.729 -10.489 9.303 1.00 58.69 271 PRO A O 1
ATOM 2127 N N . SER A 1 272 ? 3.760 -8.806 10.766 1.00 64.56 272 SER A N 1
ATOM 2128 C CA . SER A 1 272 ? 4.482 -9.545 11.797 1.00 64.56 272 SER A CA 1
ATOM 2129 C C . SER A 1 272 ? 3.630 -9.529 13.055 1.00 64.56 272 SER A C 1
ATOM 2131 O O . SER A 1 272 ? 3.215 -8.466 13.489 1.00 64.56 272 SER A O 1
ATOM 2133 N N . PHE A 1 273 ? 3.337 -10.707 13.586 1.00 67.81 273 PHE A N 1
ATOM 2134 C CA . PHE A 1 273 ? 2.576 -10.939 14.814 1.00 67.81 273 PHE A CA 1
ATOM 2135 C C . PHE A 1 273 ? 3.483 -11.538 15.894 1.00 67.81 273 PHE A C 1
ATOM 2137 O O . PHE A 1 273 ? 3.055 -12.346 16.714 1.00 67.81 273 PHE A O 1
ATOM 2144 N N . ARG A 1 274 ? 4.785 -11.240 15.832 1.00 69.12 274 ARG A N 1
ATOM 2145 C CA . ARG A 1 274 ? 5.777 -11.829 16.729 1.00 69.12 274 ARG A CA 1
ATOM 2146 C C . ARG A 1 274 ? 5.467 -11.451 18.174 1.00 69.12 274 ARG A C 1
ATOM 2148 O O . ARG A 1 274 ? 5.667 -10.298 18.513 1.00 69.12 274 ARG A O 1
ATOM 2155 N N . SER A 1 275 ? 5.128 -12.436 19.006 1.00 74.00 275 SER A N 1
ATOM 2156 C CA . SER A 1 275 ? 4.751 -12.254 20.420 1.00 74.00 275 SER A CA 1
ATOM 2157 C C . SER A 1 275 ? 3.353 -11.674 20.667 1.00 74.00 275 SER A C 1
ATOM 2159 O O . SER A 1 275 ? 3.022 -11.369 21.813 1.00 74.00 275 SER A O 1
ATOM 2161 N N . ALA A 1 276 ? 2.513 -11.575 19.633 1.00 74.19 276 ALA A N 1
ATOM 2162 C CA . ALA A 1 276 ? 1.154 -11.063 19.763 1.00 74.19 276 ALA A CA 1
ATOM 2163 C C . ALA A 1 276 ? 0.282 -12.039 20.554 1.00 74.19 276 ALA A C 1
ATOM 2165 O O . ALA A 1 276 ? 0.432 -13.254 20.409 1.00 74.19 276 ALA A O 1
ATOM 2166 N N . ASP A 1 277 ? -0.666 -11.524 21.336 1.00 74.50 277 ASP A N 1
ATOM 2167 C CA . ASP A 1 277 ? -1.700 -12.362 21.943 1.00 74.50 277 ASP A CA 1
ATOM 2168 C C . ASP A 1 277 ? -2.916 -12.438 21.012 1.00 74.50 277 ASP A C 1
ATOM 2170 O O . ASP A 1 277 ? -3.611 -11.443 20.808 1.00 74.50 277 ASP A O 1
ATOM 2174 N N . LEU A 1 278 ? -3.133 -13.608 20.411 1.00 73.31 278 LEU A N 1
ATOM 2175 C CA . LEU A 1 278 ? -4.174 -13.902 19.425 1.00 73.31 278 LEU A CA 1
ATOM 2176 C C . LEU A 1 278 ? -5.169 -14.965 19.929 1.00 73.31 278 LEU A C 1
ATOM 2178 O O . LEU A 1 278 ? -5.879 -15.563 19.112 1.00 73.31 278 LEU A O 1
ATOM 2182 N N . HIS A 1 279 ? -5.238 -15.229 21.239 1.00 77.62 279 HIS A N 1
ATOM 2183 C CA . HIS A 1 279 ? -6.229 -16.160 21.797 1.00 77.62 279 HIS A CA 1
ATOM 2184 C C . HIS A 1 279 ? -7.643 -15.766 21.346 1.00 77.62 279 HIS A C 1
ATOM 2186 O O . HIS A 1 279 ? -8.020 -14.595 21.415 1.00 77.62 279 HIS A O 1
ATOM 2192 N N . GLY A 1 280 ? -8.407 -16.715 20.799 1.00 69.00 280 GLY A N 1
ATOM 2193 C CA . GLY A 1 280 ? -9.766 -16.462 20.306 1.00 69.00 280 GLY A CA 1
ATOM 2194 C C . GLY A 1 280 ? -9.891 -15.509 19.106 1.00 69.00 280 GLY A C 1
ATOM 2195 O O . GLY A 1 280 ? -11.009 -15.249 18.657 1.00 69.00 280 GLY A O 1
ATOM 2196 N N . ALA A 1 281 ? -8.784 -14.995 18.555 1.00 73.44 281 ALA A N 1
ATOM 2197 C CA . ALA A 1 281 ? -8.810 -14.046 17.445 1.00 73.44 281 ALA A CA 1
ATOM 2198 C C . ALA A 1 281 ? -9.278 -14.709 16.138 1.00 73.44 281 ALA A C 1
ATOM 2200 O O . ALA A 1 281 ? -8.876 -15.824 15.800 1.00 73.44 281 ALA A O 1
ATOM 2201 N N . ASP A 1 282 ? -10.093 -14.010 15.350 1.00 63.41 282 ASP A N 1
ATOM 2202 C CA . ASP A 1 282 ? -10.548 -14.496 14.043 1.00 63.41 282 ASP A CA 1
ATOM 2203 C C . ASP A 1 282 ? -10.009 -13.606 12.924 1.00 63.41 282 ASP A C 1
ATOM 2205 O O . ASP A 1 282 ? -10.460 -12.487 12.691 1.00 63.41 282 ASP A O 1
ATOM 2209 N N . LEU A 1 283 ? -9.010 -14.123 12.222 1.00 65.62 283 LEU A N 1
ATOM 2210 C CA . LEU A 1 283 ? -8.287 -13.422 11.171 1.00 65.62 283 LEU A CA 1
ATOM 2211 C C . LEU A 1 283 ? -8.793 -13.780 9.763 1.00 65.62 283 LEU A C 1
ATOM 2213 O O . LEU A 1 283 ? -8.150 -13.447 8.764 1.00 65.62 283 LEU A O 1
ATOM 2217 N N . ARG A 1 284 ? -9.929 -14.483 9.640 1.00 59.00 284 ARG A N 1
ATOM 2218 C CA . ARG A 1 284 ? -10.482 -14.864 8.331 1.00 59.00 284 ARG A CA 1
ATOM 2219 C C . ARG A 1 284 ? -10.830 -13.614 7.516 1.00 59.00 284 ARG A C 1
ATOM 2221 O O . ARG A 1 284 ? -11.540 -12.727 7.976 1.00 59.00 284 ARG A O 1
ATOM 2228 N N . GLY A 1 285 ? -10.335 -13.557 6.279 1.00 49.72 285 GLY A N 1
ATOM 2229 C CA . GLY A 1 285 ? -10.506 -12.404 5.385 1.00 49.72 285 GLY A CA 1
ATOM 2230 C C . GLY A 1 285 ? -9.404 -11.342 5.490 1.00 49.72 285 GLY A C 1
ATOM 2231 O O . GLY A 1 285 ? -9.344 -10.455 4.637 1.00 49.72 285 GLY A O 1
ATOM 2232 N N . ALA A 1 286 ? -8.487 -11.445 6.459 1.00 58.25 286 ALA A N 1
ATOM 2233 C CA . ALA A 1 286 ? -7.280 -10.625 6.485 1.00 58.25 286 ALA A CA 1
ATOM 2234 C C . ALA A 1 286 ? -6.281 -11.069 5.397 1.00 58.25 286 ALA A C 1
ATOM 2236 O O . ALA A 1 286 ? -6.096 -12.257 5.125 1.00 58.25 286 ALA A O 1
ATOM 2237 N N . ARG A 1 287 ? -5.579 -10.115 4.768 1.00 58.69 287 ARG A N 1
ATOM 2238 C CA . ARG A 1 287 ? -4.499 -10.418 3.808 1.00 58.69 287 ARG A CA 1
ATOM 2239 C C . ARG A 1 287 ? -3.205 -10.769 4.548 1.00 58.69 287 ARG A C 1
ATOM 2241 O O . ARG A 1 287 ? -2.344 -9.915 4.736 1.00 58.69 287 ARG A O 1
ATOM 2248 N N . LEU A 1 288 ? -3.060 -12.035 4.942 1.00 58.53 288 LEU A N 1
ATOM 2249 C CA . LEU A 1 288 ? -1.932 -12.527 5.753 1.00 58.53 288 LEU A CA 1
ATOM 2250 C C . LEU A 1 288 ? -0.805 -13.214 4.961 1.00 58.53 288 LEU A C 1
ATOM 2252 O O . LEU A 1 288 ? 0.063 -13.860 5.545 1.00 58.53 288 LEU A O 1
ATOM 2256 N N . SER A 1 289 ? -0.776 -13.096 3.631 1.00 56.88 289 SER A N 1
ATOM 2257 C CA . SER A 1 289 ? 0.253 -13.752 2.812 1.00 56.88 289 SER A CA 1
ATOM 2258 C C . SER A 1 289 ? 1.671 -13.323 3.232 1.00 56.88 289 SER A C 1
ATOM 2260 O O . SER A 1 289 ? 2.030 -12.144 3.126 1.00 56.88 289 SER A O 1
ATOM 2262 N N . GLY A 1 290 ? 2.485 -14.284 3.681 1.00 58.25 290 GLY A N 1
ATOM 2263 C CA . GLY A 1 290 ? 3.850 -14.052 4.162 1.00 58.25 290 GLY A CA 1
ATOM 2264 C C . GLY A 1 290 ? 3.944 -13.433 5.561 1.00 58.25 290 GLY A C 1
ATOM 2265 O O . GLY A 1 290 ? 4.978 -12.837 5.871 1.00 58.25 290 GLY A O 1
ATOM 2266 N N . ALA A 1 291 ? 2.886 -13.527 6.373 1.00 64.81 291 ALA A N 1
ATOM 2267 C CA . ALA A 1 291 ? 2.909 -13.100 7.767 1.00 64.81 291 ALA A CA 1
ATOM 2268 C C . ALA A 1 291 ? 3.981 -13.854 8.578 1.00 64.81 291 ALA A C 1
ATOM 2270 O O . ALA A 1 291 ? 4.199 -15.045 8.362 1.00 64.81 291 ALA A O 1
ATOM 2271 N N . ARG A 1 292 ? 4.652 -13.175 9.516 1.00 68.12 292 ARG A N 1
ATOM 2272 C CA . ARG A 1 292 ? 5.543 -13.818 10.500 1.00 68.12 292 ARG A CA 1
ATOM 2273 C C . ARG A 1 292 ? 4.780 -13.998 11.806 1.00 68.12 292 ARG A C 1
ATOM 2275 O O . ARG A 1 292 ? 4.303 -13.012 12.350 1.00 68.12 292 ARG A O 1
ATOM 2282 N N . LEU A 1 293 ? 4.692 -15.230 12.296 1.00 70.06 293 LEU A N 1
ATOM 2283 C CA . LEU A 1 293 ? 3.906 -15.604 13.484 1.00 70.06 293 LEU A CA 1
ATOM 2284 C C . LEU A 1 293 ? 4.764 -16.204 14.608 1.00 70.06 293 LEU A C 1
ATOM 2286 O O . LEU A 1 293 ? 4.237 -16.690 15.599 1.00 70.06 293 LEU A O 1
ATOM 2290 N N . ALA A 1 294 ? 6.093 -16.176 14.466 1.00 74.19 294 ALA A N 1
ATOM 2291 C CA . ALA A 1 294 ? 7.005 -16.746 15.454 1.00 74.19 294 ALA A CA 1
ATOM 2292 C C . ALA A 1 294 ? 6.752 -16.143 16.848 1.00 74.19 294 ALA A C 1
ATOM 2294 O O . ALA A 1 294 ? 6.859 -14.931 17.016 1.00 74.19 294 ALA A O 1
ATOM 2295 N N . GLY A 1 295 ? 6.426 -16.984 17.831 1.00 71.75 295 GLY A N 1
ATOM 2296 C CA . GLY A 1 295 ? 6.158 -16.568 19.211 1.00 71.75 295 GLY A CA 1
ATOM 2297 C C . GLY A 1 295 ? 4.777 -15.951 19.462 1.00 71.75 295 GLY A C 1
ATOM 2298 O O . GLY A 1 295 ? 4.525 -15.534 20.587 1.00 71.75 295 GLY A O 1
ATOM 2299 N N . ALA A 1 296 ? 3.891 -15.873 18.463 1.00 77.50 296 ALA A N 1
ATOM 2300 C CA . ALA A 1 296 ? 2.502 -15.471 18.687 1.00 77.50 296 ALA A CA 1
ATOM 2301 C C . ALA A 1 296 ? 1.793 -16.476 19.610 1.00 77.50 296 ALA A C 1
ATOM 2303 O O . ALA A 1 296 ? 1.942 -17.687 19.441 1.00 77.50 296 ALA A O 1
ATOM 2304 N N . LYS A 1 297 ? 1.008 -15.981 20.568 1.00 80.62 297 LYS A N 1
ATOM 2305 C CA . LYS A 1 297 ? 0.192 -16.808 21.461 1.00 80.62 297 LYS A CA 1
ATOM 2306 C C . LYS A 1 297 ? -1.159 -17.055 20.795 1.00 80.62 297 LYS A C 1
ATOM 2308 O O . LYS A 1 297 ? -1.888 -16.104 20.531 1.00 80.62 297 LYS A O 1
ATOM 2313 N N . VAL A 1 298 ? -1.473 -18.309 20.495 1.00 80.50 298 VAL A N 1
ATOM 2314 C CA . VAL A 1 298 ? -2.696 -18.731 19.794 1.00 80.50 298 VAL A CA 1
ATOM 2315 C C . VAL A 1 298 ? -3.342 -19.886 20.552 1.00 80.50 298 VAL A C 1
ATOM 2317 O O . VAL A 1 298 ? -2.649 -20.624 21.251 1.00 80.50 298 VAL A O 1
ATOM 2320 N N . ASP A 1 299 ? -4.650 -20.072 20.394 1.00 79.94 299 ASP A N 1
ATOM 2321 C CA . ASP A 1 299 ? -5.378 -21.214 20.951 1.00 79.94 299 ASP A CA 1
ATOM 2322 C C . ASP A 1 299 ? -6.229 -21.924 19.892 1.00 79.94 299 ASP A C 1
ATOM 2324 O O . ASP A 1 299 ? -6.280 -21.540 18.722 1.00 79.94 299 ASP A O 1
ATOM 2328 N N . ALA A 1 300 ? -6.934 -22.979 20.306 1.00 79.75 300 ALA A N 1
ATOM 2329 C CA . ALA A 1 300 ? -7.833 -23.730 19.430 1.00 79.75 300 ALA A CA 1
ATOM 2330 C C . ALA A 1 300 ? -8.990 -22.882 18.861 1.00 79.75 300 ALA A C 1
ATOM 2332 O O . ALA A 1 300 ? -9.649 -23.296 17.904 1.00 79.75 300 ALA A O 1
ATOM 2333 N N . LYS A 1 301 ? -9.262 -21.707 19.444 1.00 77.50 301 LYS A N 1
ATOM 2334 C CA . LYS A 1 301 ? -10.318 -20.792 19.005 1.00 77.50 301 LYS A CA 1
ATOM 2335 C C . LYS A 1 301 ? -9.808 -19.778 17.978 1.00 77.50 301 LYS A C 1
ATOM 2337 O O . LYS A 1 301 ? -10.644 -19.190 17.289 1.00 77.50 301 LYS A O 1
ATOM 2342 N N . THR A 1 302 ? -8.491 -19.612 17.824 1.00 76.50 302 THR A N 1
ATOM 2343 C CA . THR A 1 302 ? -7.890 -18.741 16.809 1.00 76.50 302 THR A CA 1
ATOM 2344 C C . THR A 1 302 ? -8.185 -19.254 15.388 1.00 76.50 302 THR A C 1
ATOM 2346 O O . THR A 1 302 ? -7.932 -20.414 15.051 1.00 76.50 302 THR A O 1
ATOM 2349 N N . LYS A 1 303 ? -8.718 -18.392 14.512 1.00 73.06 303 LYS A N 1
ATOM 2350 C CA . LYS A 1 303 ? -9.149 -18.741 13.140 1.00 73.06 303 LYS A CA 1
ATOM 2351 C C . LYS A 1 303 ? -8.435 -17.900 12.085 1.00 73.06 303 LYS A C 1
ATOM 2353 O O . LYS A 1 303 ? -8.054 -16.764 12.337 1.00 73.06 303 LYS A O 1
ATOM 2358 N N . GLY A 1 304 ? -8.307 -18.435 10.867 1.00 67.19 304 GLY A N 1
ATOM 2359 C CA . GLY A 1 304 ? -7.826 -17.676 9.702 1.00 67.19 304 GLY A CA 1
ATOM 2360 C C . GLY A 1 304 ? -6.310 -17.468 9.620 1.00 67.19 304 GLY A C 1
ATOM 2361 O O . GLY A 1 304 ? -5.866 -16.624 8.845 1.00 67.19 304 GLY A O 1
ATOM 2362 N N . LEU A 1 305 ? -5.522 -18.223 10.390 1.00 69.00 305 LEU A N 1
ATOM 2363 C CA . LEU A 1 305 ? -4.066 -18.277 10.241 1.00 69.00 305 LEU A CA 1
ATOM 2364 C C . LEU A 1 305 ? -3.677 -19.107 9.000 1.00 69.00 305 LEU A C 1
ATOM 2366 O O . LEU A 1 305 ? -4.359 -20.087 8.704 1.00 69.00 305 LEU A O 1
ATOM 2370 N N . PRO A 1 306 ? -2.611 -18.736 8.265 1.00 65.50 306 PRO A N 1
ATOM 2371 C CA . PRO A 1 306 ? -2.088 -19.553 7.169 1.00 65.50 306 PRO A CA 1
ATOM 2372 C C . PRO A 1 306 ? -1.535 -20.889 7.695 1.00 65.50 306 PRO A C 1
ATOM 2374 O O . PRO A 1 306 ? -0.946 -20.913 8.771 1.00 65.50 306 PRO A O 1
ATOM 2377 N N . ASP A 1 307 ? -1.661 -21.971 6.920 1.00 56.25 307 ASP A N 1
ATOM 2378 C CA . ASP A 1 307 ? -1.307 -23.342 7.346 1.00 56.25 307 ASP A CA 1
ATOM 2379 C C . ASP A 1 307 ? 0.135 -23.496 7.859 1.00 56.25 307 ASP A C 1
ATOM 2381 O O . ASP A 1 307 ? 0.391 -24.313 8.730 1.00 56.25 307 ASP A O 1
ATOM 2385 N N . ALA A 1 308 ? 1.065 -22.646 7.406 1.00 50.91 308 ALA A N 1
ATOM 2386 C CA . ALA A 1 308 ? 2.450 -22.587 7.893 1.00 50.91 308 ALA A CA 1
ATOM 2387 C C . ALA A 1 308 ? 2.608 -22.063 9.343 1.00 50.91 308 ALA A C 1
ATOM 2389 O O . ALA A 1 308 ? 3.719 -21.731 9.759 1.00 50.91 308 ALA A O 1
ATOM 2390 N N . ALA A 1 309 ? 1.504 -21.898 10.074 1.00 47.53 309 ALA A N 1
ATOM 2391 C CA . ALA A 1 309 ? 1.446 -21.388 11.440 1.00 47.53 309 ALA A CA 1
ATOM 2392 C C . ALA A 1 309 ? 0.758 -22.338 12.434 1.00 47.53 309 ALA A C 1
ATOM 2394 O O . ALA A 1 309 ? 0.555 -21.949 13.585 1.00 47.53 309 ALA A O 1
ATOM 2395 N N . ARG A 1 310 ? 0.380 -23.540 11.989 1.00 45.16 310 ARG A N 1
ATOM 2396 C CA . ARG A 1 310 ? 0.062 -24.678 12.857 1.00 45.16 310 ARG A CA 1
ATOM 2397 C C . ARG A 1 310 ? 1.254 -25.621 12.872 1.00 45.16 310 ARG A C 1
ATOM 2399 O O . ARG A 1 310 ? 1.507 -26.181 13.955 1.00 45.16 310 ARG A O 1
#

pLDDT: mean 77.84, std 15.29, range [35.94, 97.38]

Secondary structure (DSSP, 8-state):
-PPPPPTT-S--HHHHHHHHHHHHHS-HHHHHHHHT--HHHHHHHHHHHHHHTGGGGSPPP-S-S--TTSPPHHHHHHHHHHHHHS---HHHHHHHHHHTT----HHHHHHHHHHTT-S-GGGT-SS---SS--PPP---STTS-EEEEEEEEEPPPTT--HHHH-SSS-SHHHHHHHHHHHTT-PPPEEEEEEEEETTT--EEEEEES---HHHHHHHHHHHHHHHHHTT-----BEE----GGGSTTHHHH-B-TT-B-------SS--B-TT-B-TT-B-TTS--TT-B-TT-B--TT-B---GGG-

Radius of gyration: 31.63 Å; chains: 1; bounding box: 72×67×82 Å